Protein AF-A0A961HLE0-F1 (afdb_monomer_lite)

Secondary structure (DSSP, 8-state):
---HHHHHHHTT-----PEEEEEEETTEEEEEEEPPTTS-HHHHHHHHHHHHHHH-EEEEEE-TTTTT-GGG---SGGGS-SS-SS-HHHHHHHHHHHHH-TT-----PPPPPTT--SHHHHHHHHHSS--EEEEEE-SSGGGHHHHHT--TTGGGT--HHHHHHHHHHHHHHH-----EE----

Structure (mmCIF, N/CA/C/O backbone):
data_AF-A0A961HLE0-F1
#
_entry.id   AF-A0A961HLE0-F1
#
loop_
_atom_site.group_PDB
_atom_site.id
_atom_site.type_symbol
_atom_site.label_atom_id
_atom_site.label_alt_id
_atom_site.label_comp_id
_atom_site.label_asym_id
_atom_site.label_entity_id
_atom_site.label_seq_id
_atom_site.pdbx_PDB_ins_code
_atom_site.Cartn_x
_atom_site.Cartn_y
_atom_site.Cartn_z
_atom_site.occupancy
_atom_site.B_iso_or_equiv
_atom_site.auth_seq_id
_atom_site.auth_comp_id
_atom_site.auth_asym_id
_atom_site.auth_atom_id
_atom_site.pdbx_PDB_model_num
ATOM 1 N N . MET A 1 1 ? -21.184 -5.838 -2.809 1.00 54.28 1 MET A N 1
ATOM 2 C CA . MET A 1 1 ? -19.921 -5.886 -2.058 1.00 54.28 1 MET A CA 1
ATOM 3 C C . MET A 1 1 ? -20.297 -5.705 -0.608 1.00 54.28 1 MET A C 1
ATOM 5 O O . MET A 1 1 ? -21.095 -4.811 -0.341 1.00 54.28 1 MET A O 1
ATOM 9 N N . ASP A 1 2 ? -19.856 -6.605 0.261 1.00 65.12 2 ASP A N 1
ATOM 10 C CA . ASP A 1 2 ? -20.205 -6.547 1.679 1.00 65.12 2 ASP A CA 1
ATOM 11 C C . ASP A 1 2 ? -19.581 -5.302 2.324 1.00 65.12 2 ASP A C 1
ATOM 13 O O . ASP A 1 2 ? -18.512 -4.849 1.908 1.00 65.12 2 ASP A O 1
ATOM 17 N N . ASP A 1 3 ? -20.287 -4.708 3.289 1.00 76.56 3 ASP A N 1
ATOM 18 C CA . ASP A 1 3 ? -19.793 -3.558 4.051 1.00 76.56 3 ASP A CA 1
ATOM 19 C C . ASP A 1 3 ? -18.501 -3.979 4.772 1.00 76.56 3 ASP A C 1
ATOM 21 O O . ASP A 1 3 ? -18.555 -4.910 5.582 1.00 76.56 3 ASP A O 1
ATOM 25 N N . PRO A 1 4 ? -17.348 -3.330 4.524 1.00 75.75 4 PRO A N 1
ATOM 26 C CA . PRO A 1 4 ? -16.084 -3.736 5.134 1.00 75.75 4 PRO A CA 1
ATOM 27 C C . PRO A 1 4 ? -16.168 -3.770 6.658 1.00 75.75 4 PRO A C 1
ATOM 29 O O . PRO A 1 4 ? -15.586 -4.645 7.286 1.00 75.75 4 PRO A O 1
ATOM 32 N N . ARG A 1 5 ? -16.975 -2.891 7.267 1.00 79.06 5 ARG A N 1
ATOM 33 C CA . ARG A 1 5 ? -17.215 -2.902 8.717 1.00 79.06 5 ARG A CA 1
ATOM 34 C C . ARG A 1 5 ? -17.799 -4.226 9.186 1.00 79.06 5 ARG A C 1
ATOM 36 O O . ARG A 1 5 ? -17.396 -4.728 10.229 1.00 79.06 5 ARG A O 1
ATOM 43 N N . GLN A 1 6 ? -18.738 -4.777 8.419 1.00 85.62 6 GLN A N 1
ATOM 44 C CA . GLN A 1 6 ? -19.348 -6.063 8.725 1.00 85.62 6 GLN A CA 1
ATOM 45 C C . GLN A 1 6 ? -18.336 -7.194 8.543 1.00 85.62 6 GLN A C 1
ATOM 47 O O . GLN A 1 6 ? -18.247 -8.044 9.416 1.00 85.62 6 GLN A O 1
ATOM 52 N N . LEU A 1 7 ? -17.515 -7.155 7.487 1.00 88.81 7 LEU A N 1
ATOM 53 C CA . LEU A 1 7 ? -16.461 -8.153 7.262 1.00 88.81 7 LEU A CA 1
ATOM 54 C C . LEU A 1 7 ? -15.453 -8.205 8.420 1.00 88.81 7 LEU A C 1
ATOM 56 O O . LEU A 1 7 ? -15.116 -9.287 8.897 1.00 88.81 7 LEU A O 1
ATOM 60 N N . TYR A 1 8 ? -15.001 -7.046 8.908 1.00 89.56 8 TYR A N 1
ATOM 61 C CA . TYR A 1 8 ? -14.098 -6.980 10.060 1.00 89.56 8 TYR A CA 1
ATOM 62 C C . TYR A 1 8 ? -14.794 -7.387 11.368 1.00 89.56 8 TYR A C 1
ATOM 64 O O . TYR A 1 8 ? -14.215 -8.139 12.153 1.00 89.56 8 TYR A O 1
ATOM 72 N N . ALA A 1 9 ? -16.048 -6.974 11.581 1.00 88.81 9 ALA A N 1
ATOM 73 C CA . ALA A 1 9 ? -16.824 -7.381 12.753 1.00 88.81 9 ALA A CA 1
ATOM 74 C C . ALA A 1 9 ? -17.068 -8.900 12.792 1.00 88.81 9 ALA A C 1
ATOM 76 O O . ALA A 1 9 ? -16.905 -9.516 13.846 1.00 88.81 9 ALA A O 1
ATOM 77 N N . ASP A 1 10 ? -17.395 -9.512 11.652 1.00 90.38 10 ASP A N 1
ATOM 78 C CA . ASP A 1 10 ? -17.569 -10.962 11.501 1.00 90.38 10 ASP A CA 1
ATOM 79 C C . ASP A 1 10 ? -16.254 -11.717 11.748 1.00 90.38 10 ASP A C 1
ATOM 81 O O . ASP A 1 10 ? -16.262 -12.833 12.271 1.00 90.38 10 ASP A O 1
ATOM 85 N N . ALA A 1 11 ? -15.119 -11.085 11.439 1.00 88.69 11 ALA A N 1
ATOM 86 C CA . ALA A 1 11 ? -13.781 -11.579 11.748 1.00 88.69 11 ALA A CA 1
ATOM 87 C C . ALA A 1 11 ? -13.320 -11.286 13.195 1.00 88.69 11 ALA A C 1
ATOM 89 O O . ALA A 1 11 ? -12.195 -11.618 13.565 1.00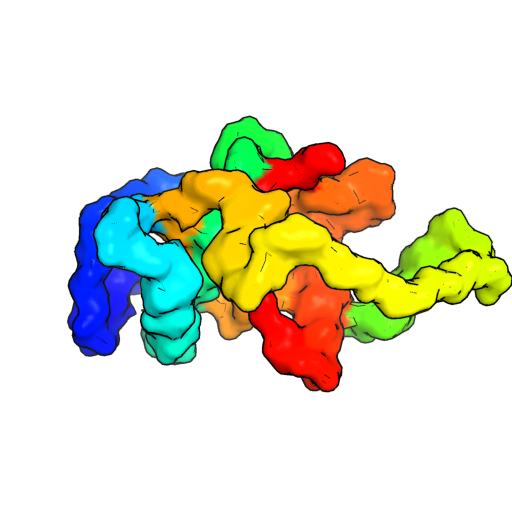 88.69 11 ALA A O 1
ATOM 90 N N . GLY A 1 12 ? -14.181 -10.696 14.032 1.00 89.44 12 GLY A N 1
ATOM 91 C CA . GLY A 1 12 ? -13.915 -10.448 15.450 1.00 89.44 12 GLY A CA 1
ATOM 92 C C . GLY A 1 12 ? -13.166 -9.149 15.759 1.00 89.44 12 GLY A C 1
ATOM 93 O O . GLY A 1 12 ? -12.765 -8.953 16.906 1.00 89.44 12 GLY A O 1
ATOM 94 N N . LEU A 1 13 ? -12.999 -8.252 14.781 1.00 88.44 13 LEU A N 1
ATOM 95 C CA . LEU A 1 13 ? -12.376 -6.943 14.965 1.00 88.44 13 LEU A CA 1
ATOM 96 C C . LEU A 1 13 ? -13.405 -5.822 14.785 1.00 88.44 13 LEU A C 1
ATOM 98 O O . LEU A 1 13 ? -13.866 -5.533 13.683 1.00 88.44 13 LEU A O 1
ATOM 102 N N . ALA A 1 14 ? -13.750 -5.151 15.883 1.00 87.50 14 ALA A N 1
ATOM 103 C CA . ALA A 1 14 ? -14.584 -3.958 15.827 1.00 87.50 14 ALA A CA 1
ATOM 104 C C . ALA A 1 14 ? -13.741 -2.758 15.380 1.00 87.50 14 ALA A C 1
ATOM 106 O O . ALA A 1 14 ? -12.851 -2.319 16.106 1.00 87.50 14 ALA A O 1
ATOM 107 N N . LEU A 1 15 ? -14.034 -2.224 14.195 1.00 84.69 15 LEU A N 1
ATOM 108 C CA . LEU A 1 15 ? -13.390 -1.006 13.712 1.00 84.69 15 LEU A CA 1
ATOM 109 C C . LEU A 1 15 ? -14.027 0.241 14.345 1.00 84.69 15 LEU A C 1
ATOM 111 O O . LEU A 1 15 ? -15.249 0.262 14.552 1.00 84.69 15 LEU A O 1
ATOM 115 N N . PRO A 1 16 ? -13.248 1.310 14.595 1.00 85.75 16 PRO A N 1
ATOM 116 C CA . PRO A 1 16 ? -13.833 2.627 14.816 1.00 85.75 16 PRO A CA 1
ATOM 117 C C . PRO A 1 16 ? -14.639 3.057 13.574 1.00 85.75 16 PRO A C 1
ATOM 119 O O . PRO A 1 16 ? -14.458 2.484 12.495 1.00 85.75 16 PRO A O 1
ATOM 122 N N . PRO A 1 17 ? -15.544 4.049 13.689 1.00 84.94 17 PRO A N 1
ATOM 123 C CA . PRO A 1 17 ? -16.318 4.527 12.547 1.00 84.94 17 PRO A CA 1
ATOM 124 C C . PRO A 1 17 ? -15.389 4.958 11.397 1.00 84.94 17 PRO A C 1
ATOM 126 O O . PRO A 1 17 ? -14.641 5.921 11.573 1.00 84.94 17 PRO A O 1
ATOM 129 N N . PRO A 1 18 ? -15.409 4.271 10.240 1.00 88.94 18 PRO A N 1
ATOM 130 C CA . PRO A 1 18 ? -14.526 4.617 9.141 1.00 88.94 18 PRO A CA 1
ATOM 131 C C . PRO A 1 18 ? -15.073 5.807 8.349 1.00 88.94 18 PRO A C 1
ATOM 133 O O . PRO A 1 18 ? -16.286 6.020 8.258 1.00 88.94 18 PRO A O 1
ATOM 136 N N . THR A 1 19 ? -14.165 6.534 7.713 1.00 92.00 19 THR A N 1
ATOM 137 C CA . THR A 1 19 ? -14.454 7.534 6.688 1.00 92.00 19 THR A CA 1
ATOM 138 C C . THR A 1 19 ? -14.589 6.836 5.334 1.00 92.00 19 THR A C 1
ATOM 140 O O . THR A 1 19 ? -13.718 6.062 4.940 1.00 92.00 19 THR A O 1
ATOM 143 N N . ASP A 1 20 ? -15.676 7.102 4.604 1.00 89.94 20 ASP A N 1
ATOM 144 C CA . ASP A 1 20 ? -15.819 6.658 3.210 1.00 89.94 20 ASP A CA 1
ATOM 145 C C . ASP A 1 20 ? -14.972 7.562 2.305 1.00 89.94 20 ASP A C 1
ATOM 147 O O . ASP A 1 20 ? -15.231 8.764 2.210 1.00 89.94 20 ASP A O 1
ATOM 151 N N . ARG A 1 21 ? -13.958 6.986 1.651 1.00 90.06 21 ARG A N 1
ATOM 152 C CA . ARG A 1 21 ? -13.087 7.687 0.693 1.00 90.06 21 ARG A CA 1
ATOM 153 C C . ARG A 1 21 ? -13.603 7.586 -0.746 1.00 90.06 21 ARG A C 1
ATOM 155 O O . ARG A 1 21 ? -13.024 8.184 -1.646 1.00 90.06 21 ARG A O 1
ATOM 162 N N . GLY A 1 22 ? -14.727 6.903 -0.957 1.00 86.19 22 GLY A N 1
ATOM 163 C CA . GLY A 1 22 ? -15.375 6.755 -2.251 1.00 86.19 22 GLY A CA 1
ATOM 164 C C . GLY A 1 22 ? -14.852 5.571 -3.059 1.00 86.19 22 GLY A C 1
ATOM 165 O O . GLY A 1 22 ? -14.091 4.729 -2.583 1.00 86.19 22 GLY A O 1
ATOM 166 N N . GLU A 1 23 ? -15.324 5.476 -4.300 1.00 84.88 23 GLU A N 1
ATOM 167 C CA . GLU A 1 23 ? -14.855 4.467 -5.249 1.00 84.88 23 GLU A CA 1
ATOM 168 C C . GLU A 1 23 ? -13.646 4.991 -6.012 1.00 84.88 23 GLU A C 1
ATOM 170 O O . GLU A 1 23 ? -13.750 5.989 -6.722 1.00 84.88 23 GLU A O 1
ATOM 175 N N . VAL A 1 24 ? -12.520 4.286 -5.885 1.00 82.44 24 VAL A N 1
ATOM 176 C CA . VAL A 1 24 ? -11.314 4.564 -6.679 1.00 82.44 24 VAL A CA 1
ATOM 177 C C . VAL A 1 24 ? -11.403 3.890 -8.044 1.00 82.44 24 VAL A C 1
ATOM 179 O O . VAL A 1 24 ? -10.922 4.416 -9.036 1.00 82.44 24 VAL A O 1
ATOM 182 N N . ARG A 1 25 ? -12.089 2.748 -8.135 1.00 81.44 25 ARG A N 1
ATOM 183 C CA . ARG A 1 25 ? -12.407 2.048 -9.391 1.00 81.44 25 ARG A CA 1
ATOM 184 C C . ARG A 1 25 ? -13.833 1.499 -9.308 1.00 81.44 25 ARG A C 1
ATOM 186 O O . ARG A 1 25 ? -14.347 1.377 -8.196 1.00 81.44 25 ARG A O 1
ATOM 193 N N . PRO A 1 26 ? -14.485 1.130 -10.429 1.00 81.88 26 PRO A N 1
ATOM 194 C CA . PRO A 1 26 ? -15.841 0.587 -10.399 1.00 81.88 26 PRO A CA 1
ATOM 195 C C . PRO A 1 26 ? -15.977 -0.584 -9.420 1.00 81.88 26 PRO A C 1
ATOM 197 O O . PRO A 1 26 ? -15.383 -1.646 -9.612 1.00 81.88 26 PRO A O 1
ATOM 200 N N . GLY A 1 27 ? -16.756 -0.376 -8.357 1.00 82.31 27 GLY A N 1
ATOM 201 C CA . GLY A 1 27 ? -16.960 -1.364 -7.302 1.00 82.31 27 GLY A CA 1
ATOM 202 C C . GLY A 1 27 ? -15.817 -1.491 -6.292 1.00 82.31 27 GLY A C 1
ATOM 203 O O . GLY A 1 27 ? -15.984 -2.220 -5.331 1.00 82.31 27 GLY A O 1
ATOM 204 N N . MET A 1 28 ? -14.695 -0.791 -6.439 1.00 86.88 28 MET A N 1
ATOM 205 C CA . MET A 1 28 ? -13.590 -0.788 -5.476 1.00 86.88 28 MET A CA 1
ATOM 206 C C . MET A 1 28 ? -13.695 0.449 -4.587 1.00 86.88 28 MET A C 1
ATOM 208 O O . MET A 1 28 ? -13.148 1.509 -4.896 1.00 86.88 28 MET A O 1
ATOM 212 N N . ARG A 1 29 ? -14.441 0.313 -3.489 1.00 87.75 29 ARG A N 1
ATOM 213 C CA . ARG A 1 29 ? -14.613 1.372 -2.493 1.00 87.75 29 ARG A CA 1
ATOM 214 C C . ARG A 1 29 ? -13.496 1.325 -1.459 1.00 87.75 29 ARG A C 1
ATOM 216 O O . ARG A 1 29 ? -13.215 0.263 -0.915 1.00 87.75 29 ARG A O 1
ATOM 223 N N . VAL A 1 30 ? -12.903 2.478 -1.175 1.00 91.62 30 VAL A N 1
ATOM 224 C CA . VAL A 1 30 ? -11.868 2.634 -0.152 1.00 91.62 30 VAL A CA 1
ATOM 225 C C . VAL A 1 30 ? -12.495 3.242 1.088 1.00 91.62 30 VAL A C 1
ATOM 227 O O . VAL A 1 30 ? -13.270 4.196 1.015 1.00 91.62 30 VAL A O 1
ATOM 230 N N . LEU A 1 31 ? -12.145 2.683 2.237 1.00 92.88 31 LEU A N 1
ATOM 231 C CA . LEU A 1 31 ? -12.447 3.274 3.531 1.00 92.88 31 LEU A CA 1
ATOM 232 C C . LEU A 1 31 ? -11.148 3.688 4.201 1.00 92.88 31 LEU A C 1
ATOM 234 O O . LEU A 1 31 ? -10.084 3.186 3.855 1.00 92.88 31 LEU A O 1
ATOM 238 N N . SER A 1 32 ? -11.233 4.549 5.198 1.00 94.62 32 SER A N 1
ATOM 239 C CA . SER A 1 32 ? -10.108 4.805 6.084 1.00 94.62 32 SER A CA 1
ATOM 240 C C . SER A 1 32 ? -10.564 4.944 7.525 1.00 94.62 32 SER A C 1
ATOM 242 O O . SER A 1 32 ? -11.733 5.215 7.798 1.00 94.62 32 SER A O 1
ATOM 244 N N . LEU A 1 33 ? -9.653 4.716 8.459 1.00 94.06 33 LEU A N 1
ATOM 245 C CA . LEU A 1 33 ? -9.922 4.809 9.883 1.00 94.06 33 LEU A CA 1
ATOM 246 C C . LEU A 1 33 ? -8.776 5.510 10.596 1.00 94.06 33 LEU A C 1
ATOM 248 O O . LEU A 1 33 ? -7.609 5.271 10.295 1.00 94.06 33 LEU A O 1
ATOM 252 N N . VAL A 1 34 ? -9.137 6.361 11.551 1.00 93.88 34 VAL A N 1
ATOM 253 C CA . VAL A 1 34 ? -8.172 7.026 12.424 1.00 93.88 34 VAL A CA 1
ATOM 254 C C . VAL A 1 34 ? -7.772 6.053 13.528 1.00 93.88 34 VAL A C 1
ATOM 256 O O . VAL A 1 34 ? -8.635 5.495 14.213 1.00 93.88 34 VAL A O 1
ATOM 259 N N . VAL A 1 35 ? -6.470 5.854 13.680 1.00 91.50 35 VAL A N 1
ATOM 260 C CA . VAL A 1 35 ? -5.857 5.118 14.779 1.00 91.50 35 VAL A CA 1
ATOM 261 C C . VAL A 1 35 ? -5.827 6.028 16.010 1.00 91.50 35 VAL A C 1
ATOM 263 O O . VAL A 1 35 ? -5.343 7.157 15.920 1.00 91.50 35 VAL A O 1
ATOM 266 N N . PRO A 1 36 ? -6.356 5.590 17.165 1.00 89.00 36 PRO A N 1
ATOM 267 C CA . PRO A 1 36 ? -6.232 6.354 18.400 1.00 89.00 36 PRO A CA 1
ATOM 268 C C . PRO A 1 36 ? -4.762 6.551 18.788 1.00 89.00 36 PRO A C 1
ATOM 270 O O . PRO A 1 36 ? -4.001 5.594 18.762 1.00 89.00 36 PRO A O 1
ATOM 273 N N . GLU A 1 37 ? -4.392 7.740 19.274 1.00 86.19 37 GLU A N 1
ATOM 274 C CA . GLU A 1 37 ? -3.025 8.052 19.755 1.00 86.19 37 GLU A CA 1
ATOM 275 C C . GLU A 1 37 ? -2.522 7.112 20.871 1.00 86.19 37 GLU A C 1
ATOM 277 O O . GLU A 1 37 ? -1.343 7.090 21.209 1.00 86.19 37 GLU A O 1
ATOM 282 N N . THR A 1 38 ? -3.424 6.352 21.494 1.00 88.69 38 THR A N 1
ATOM 283 C CA . THR A 1 38 ? -3.106 5.357 22.523 1.00 88.69 38 THR A CA 1
ATOM 284 C C . THR A 1 38 ? -2.690 3.993 21.965 1.00 88.69 38 THR A C 1
ATOM 286 O O . THR A 1 38 ? -2.375 3.105 22.754 1.00 88.69 38 THR A O 1
ATOM 289 N N . GLU A 1 39 ? -2.756 3.789 20.651 1.00 88.56 39 GLU A N 1
ATOM 290 C CA . GLU A 1 39 ? -2.408 2.542 19.964 1.00 88.56 39 GLU A CA 1
ATOM 291 C C . GLU A 1 39 ? -1.253 2.782 18.984 1.00 88.56 39 GLU A C 1
ATOM 293 O O . GLU A 1 39 ? -1.159 3.850 18.385 1.00 88.56 39 GLU A O 1
ATOM 298 N N . SER A 1 40 ? -0.389 1.781 18.784 1.00 90.19 40 SER A N 1
ATOM 299 C CA . SER A 1 40 ? 0.588 1.827 17.689 1.00 90.19 40 SER A CA 1
ATOM 300 C C . SER A 1 40 ? -0.134 1.657 16.351 1.00 90.19 40 SER A C 1
ATOM 302 O O . SER A 1 40 ? -0.895 0.701 16.152 1.00 90.19 40 SER A O 1
ATOM 304 N N . THR A 1 41 ? 0.134 2.567 15.412 1.00 91.81 41 THR A N 1
ATOM 305 C CA . THR A 1 41 ? -0.364 2.478 14.033 1.00 91.81 41 THR A CA 1
ATOM 306 C C . THR A 1 41 ? 0.073 1.171 13.377 1.00 91.81 41 THR A C 1
AT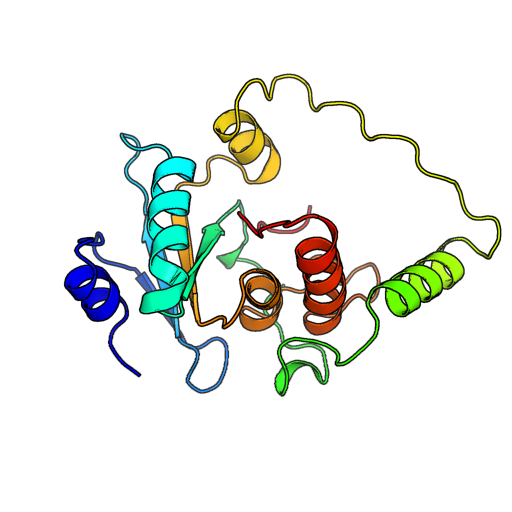OM 308 O O . THR A 1 41 ? -0.736 0.531 12.701 1.00 91.81 41 THR A O 1
ATOM 311 N N . LEU A 1 42 ? 1.306 0.719 13.621 1.00 92.69 42 LEU A N 1
ATOM 312 C CA . LEU A 1 42 ? 1.790 -0.547 13.079 1.00 92.69 42 LEU A CA 1
ATOM 313 C C . LEU A 1 42 ? 1.049 -1.750 13.671 1.00 92.69 42 LEU A C 1
ATOM 315 O O . LEU A 1 42 ? 0.611 -2.616 12.921 1.00 92.69 42 LEU A O 1
ATOM 319 N N . GLU A 1 43 ? 0.826 -1.794 14.986 1.00 93.12 43 GLU A N 1
ATOM 320 C CA . GLU A 1 43 ? 0.077 -2.895 15.614 1.00 93.12 43 GLU A CA 1
ATOM 321 C C . GLU A 1 43 ? -1.383 -2.960 15.126 1.00 93.12 43 GLU A C 1
ATOM 323 O O . GLU A 1 43 ? -1.988 -4.034 15.034 1.00 93.12 43 GLU A O 1
ATOM 328 N N . VAL A 1 44 ? -2.005 -1.813 14.823 1.00 94.31 44 VAL A N 1
ATOM 329 C CA . VAL A 1 44 ? -3.319 -1.787 14.156 1.00 94.31 44 VAL A CA 1
ATOM 330 C C . VAL A 1 44 ? -3.201 -2.316 12.726 1.00 94.31 44 VAL A C 1
ATOM 332 O O . VAL A 1 44 ? -4.017 -3.146 12.318 1.00 94.31 44 VAL A O 1
ATOM 335 N N . TRP A 1 45 ? -2.191 -1.875 11.974 1.00 96.19 45 TRP A N 1
ATOM 336 C CA . TRP A 1 45 ? -1.940 -2.328 10.606 1.00 96.19 45 TRP A CA 1
ATOM 337 C C . TRP A 1 45 ? -1.745 -3.850 10.534 1.00 96.19 45 TRP A C 1
ATOM 339 O O . TRP A 1 45 ? -2.398 -4.498 9.718 1.00 96.19 45 TRP A O 1
ATOM 349 N N . GLU A 1 46 ? -0.952 -4.442 11.429 1.00 96.12 46 GLU A N 1
ATOM 350 C CA . GLU A 1 46 ? -0.704 -5.890 11.493 1.00 96.12 46 GLU A CA 1
ATOM 351 C C . GLU A 1 46 ? -1.999 -6.676 11.741 1.00 96.12 46 GLU A C 1
ATOM 353 O O . GLU A 1 46 ? -2.301 -7.630 11.020 1.00 96.12 46 GLU A O 1
ATOM 358 N N . ARG A 1 47 ? -2.828 -6.224 12.694 1.00 96.00 47 ARG A N 1
ATOM 359 C CA . ARG A 1 47 ? -4.147 -6.827 12.964 1.00 96.00 47 ARG A CA 1
ATOM 360 C C . ARG A 1 47 ? -5.058 -6.787 11.739 1.00 96.00 47 ARG A C 1
ATOM 362 O O . ARG A 1 47 ? -5.758 -7.758 11.458 1.00 96.00 47 ARG A O 1
ATOM 369 N N . LEU A 1 48 ? -5.073 -5.672 11.009 1.00 96.50 48 LEU A N 1
ATOM 370 C CA . LEU A 1 48 ? -5.866 -5.531 9.786 1.00 96.50 48 LEU A CA 1
ATOM 371 C C . LEU A 1 48 ? -5.318 -6.407 8.653 1.00 96.50 48 LEU A C 1
ATOM 373 O O . LEU A 1 48 ? -6.104 -7.003 7.912 1.00 96.50 48 LEU A O 1
ATOM 377 N N . ARG A 1 49 ? -3.990 -6.511 8.541 1.00 96.94 49 ARG A N 1
ATOM 378 C CA . ARG A 1 49 ? -3.283 -7.315 7.539 1.00 96.94 49 ARG A CA 1
ATOM 379 C C . ARG A 1 49 ? -3.554 -8.798 7.748 1.00 96.94 49 ARG A C 1
ATOM 381 O O . ARG A 1 49 ? -3.824 -9.503 6.782 1.00 96.94 49 ARG A O 1
ATOM 388 N N . ASP A 1 50 ? -3.573 -9.275 8.987 1.00 97.19 50 ASP A N 1
ATOM 389 C CA . ASP A 1 50 ? -3.881 -10.678 9.292 1.00 97.19 50 ASP A CA 1
ATOM 390 C C . ASP A 1 50 ? -5.324 -11.069 8.930 1.00 97.19 50 ASP A C 1
ATOM 392 O O . ASP A 1 50 ? -5.625 -12.239 8.676 1.00 97.19 50 ASP A O 1
ATOM 396 N N . LEU A 1 51 ? -6.220 -10.083 8.844 1.00 96.56 51 LEU A N 1
ATOM 397 C CA . LEU A 1 51 ? -7.604 -10.267 8.418 1.00 96.56 51 LEU A CA 1
ATOM 398 C C . LEU A 1 51 ? -7.811 -10.115 6.907 1.00 96.56 51 LEU A C 1
ATOM 400 O O . LEU A 1 51 ? -8.867 -10.515 6.412 1.00 96.56 51 LEU A O 1
ATOM 404 N N . HIS A 1 52 ? -6.817 -9.629 6.156 1.00 96.12 52 HIS A N 1
ATOM 405 C CA . HIS A 1 52 ? -6.894 -9.462 4.699 1.00 96.12 52 HIS A CA 1
ATOM 406 C C . HIS A 1 52 ? -7.380 -10.717 3.950 1.00 96.12 52 HIS A C 1
ATOM 408 O O . HIS A 1 52 ? -8.261 -10.566 3.102 1.00 96.12 52 HIS A O 1
ATOM 414 N N . PRO A 1 53 ? -6.946 -11.957 4.274 1.00 94.38 53 PRO A N 1
ATOM 415 C CA . PRO A 1 53 ? -7.453 -13.156 3.599 1.00 94.38 53 PRO A CA 1
ATOM 416 C C . PRO A 1 53 ? -8.966 -13.383 3.749 1.00 94.38 53 PRO A C 1
ATOM 418 O O . PRO A 1 53 ? -9.553 -14.117 2.956 1.00 94.38 53 PRO A O 1
ATOM 421 N N . HIS A 1 54 ? -9.593 -12.780 4.763 1.00 93.00 54 HIS A N 1
ATOM 422 C CA . HIS A 1 54 ? -11.023 -12.899 5.050 1.00 93.00 54 HIS A CA 1
ATOM 423 C C . HIS A 1 54 ? -11.818 -11.690 4.551 1.00 93.00 54 HIS A C 1
ATOM 425 O O . HIS A 1 54 ? -12.962 -11.844 4.129 1.00 93.00 54 HIS A O 1
ATOM 431 N N . THR A 1 55 ? -11.228 -10.493 4.600 1.00 93.19 55 THR A N 1
ATOM 432 C CA . THR A 1 55 ? -11.917 -9.245 4.250 1.00 93.19 55 THR A CA 1
ATOM 433 C C . THR A 1 55 ? -11.679 -8.820 2.803 1.00 93.19 55 THR A C 1
ATOM 435 O O . THR A 1 55 ? -12.522 -8.142 2.223 1.00 93.19 55 THR A O 1
ATOM 438 N N . GLY A 1 56 ? -10.545 -9.198 2.207 1.00 93.69 56 GLY A N 1
ATOM 439 C CA . GLY A 1 56 ? -10.093 -8.703 0.904 1.00 93.69 56 GLY A CA 1
ATOM 440 C C . GLY A 1 56 ? -9.617 -7.245 0.922 1.00 93.69 56 GLY A C 1
ATOM 441 O O . GLY A 1 56 ? -9.378 -6.675 -0.141 1.00 93.69 56 GLY A O 1
ATOM 442 N N . TYR A 1 57 ? -9.482 -6.638 2.107 1.00 95.38 57 TYR A N 1
ATOM 443 C CA . TYR A 1 57 ? -9.009 -5.265 2.278 1.00 95.38 57 TYR A CA 1
ATOM 444 C C . TYR A 1 57 ? -7.579 -5.256 2.801 1.00 95.38 57 TYR A C 1
ATOM 446 O O . TYR A 1 57 ? -7.307 -5.735 3.901 1.00 95.38 57 TYR A O 1
ATOM 454 N N . TRP A 1 58 ? -6.659 -4.742 1.991 1.00 97.50 58 TRP A N 1
ATOM 455 C CA . TRP A 1 58 ? -5.275 -4.550 2.386 1.00 97.50 58 TRP A CA 1
ATOM 456 C C . TRP A 1 58 ? -5.132 -3.211 3.123 1.00 97.50 58 TRP A C 1
ATOM 458 O O . TRP A 1 58 ? -5.579 -2.189 2.587 1.00 97.50 58 TRP A O 1
ATOM 468 N N . PRO A 1 59 ? -4.545 -3.189 4.331 1.00 97.44 59 PRO A N 1
ATOM 469 C CA . PRO A 1 59 ? -4.324 -1.951 5.060 1.00 97.44 59 PRO A CA 1
ATOM 470 C C . PRO A 1 59 ? -3.130 -1.169 4.498 1.00 97.44 59 PRO A C 1
ATOM 472 O O . PRO A 1 59 ? -2.085 -1.739 4.190 1.00 97.44 59 PRO A O 1
ATOM 475 N N . ILE A 1 60 ? -3.272 0.150 4.406 1.00 96.88 60 ILE A N 1
ATOM 476 C CA . ILE A 1 60 ? -2.200 1.082 4.039 1.00 96.88 60 ILE A CA 1
ATOM 477 C C . ILE A 1 60 ? -2.163 2.200 5.073 1.00 96.88 60 ILE A C 1
ATOM 479 O O . ILE A 1 60 ? -3.148 2.916 5.229 1.00 96.88 60 ILE A O 1
ATOM 483 N N . VAL A 1 61 ? -1.038 2.368 5.763 1.00 96.44 61 VAL A N 1
ATOM 484 C CA . VAL A 1 61 ? -0.774 3.551 6.586 1.00 96.44 61 VAL A CA 1
ATOM 485 C C . VAL A 1 61 ? -0.723 4.777 5.674 1.00 96.44 61 VAL A C 1
ATOM 487 O O . VAL A 1 61 ? 0.026 4.814 4.695 1.00 96.44 61 VAL A O 1
ATOM 490 N N . VAL A 1 62 ? -1.566 5.756 5.976 1.00 94.31 62 VAL A N 1
ATOM 491 C CA . VAL A 1 62 ? -1.720 6.996 5.219 1.00 94.31 62 VAL A CA 1
ATOM 492 C C . VAL A 1 62 ? -0.697 7.994 5.738 1.00 94.31 62 VAL A C 1
ATOM 494 O O . VAL A 1 62 ? -0.861 8.551 6.821 1.00 94.31 62 VAL A O 1
ATOM 497 N N . GLY A 1 63 ? 0.353 8.210 4.958 1.00 92.31 63 GLY A N 1
ATOM 498 C CA . GLY A 1 63 ? 1.338 9.246 5.220 1.00 92.31 63 GLY A CA 1
ATOM 499 C C . GLY A 1 63 ? 0.891 10.633 4.767 1.00 92.31 63 GLY A C 1
ATOM 500 O O . GLY A 1 63 ? -0.142 10.809 4.113 1.00 92.31 63 GLY A O 1
ATOM 501 N N . GLU A 1 64 ? 1.707 11.625 5.112 1.00 88.44 64 GLU A N 1
ATOM 502 C CA . GLU A 1 64 ? 1.460 13.039 4.839 1.00 88.44 64 GLU A CA 1
ATOM 503 C C . GLU A 1 64 ? 1.110 13.299 3.364 1.00 88.44 64 GLU A C 1
ATOM 505 O O . GLU A 1 64 ? 1.760 12.802 2.439 1.00 88.44 64 GLU A O 1
ATOM 510 N N . GLY A 1 65 ? 0.050 14.084 3.145 1.00 85.50 65 GLY A N 1
ATOM 511 C CA . GLY A 1 65 ? -0.361 14.565 1.825 1.00 85.50 65 GLY A CA 1
ATOM 512 C C . GLY A 1 65 ? -0.934 13.504 0.882 1.00 85.50 65 GLY A C 1
ATOM 513 O O . GLY A 1 65 ? -1.204 13.831 -0.275 1.00 85.50 65 GLY A O 1
ATOM 514 N N . LEU A 1 66 ? -1.109 12.250 1.327 1.00 88.50 66 LEU A N 1
ATOM 515 C CA . LEU A 1 66 ? -1.587 11.172 0.460 1.00 88.50 66 LEU A CA 1
ATOM 516 C C . LEU A 1 66 ? -2.950 11.518 -0.161 1.00 88.50 66 LEU A C 1
ATOM 518 O O . LEU A 1 66 ? -3.111 11.406 -1.374 1.00 88.50 66 LEU A O 1
ATOM 522 N N . TRP A 1 67 ? -3.923 11.959 0.643 1.00 87.31 67 TRP A N 1
ATOM 523 C CA . TRP A 1 67 ? -5.291 12.230 0.178 1.00 87.31 67 TRP A CA 1
ATOM 524 C C . TRP A 1 67 ? -5.439 13.525 -0.612 1.00 87.31 67 TRP A C 1
ATOM 526 O O . TRP A 1 67 ? -6.320 13.633 -1.462 1.00 87.31 67 TRP A O 1
ATOM 536 N N . GLU A 1 68 ? -4.598 14.510 -0.324 1.00 82.31 68 GLU A N 1
ATOM 537 C CA . GLU A 1 68 ? -4.588 15.817 -0.978 1.00 82.31 68 GLU A CA 1
ATOM 538 C C . GLU A 1 68 ? -3.945 15.764 -2.369 1.00 82.31 68 GLU A C 1
ATOM 540 O O . GLU A 1 68 ? -3.980 16.745 -3.116 1.00 82.31 68 GLU A O 1
ATOM 545 N N . SER A 1 69 ? -3.348 14.627 -2.718 1.00 69.81 69 SER A N 1
ATOM 546 C CA . SER A 1 69 ? -2.558 14.476 -3.920 1.00 69.81 69 SER A CA 1
ATOM 547 C C . SER A 1 69 ? -3.387 14.235 -5.183 1.00 69.81 69 SER A C 1
ATOM 549 O O . SER A 1 69 ? -4.320 13.434 -5.203 1.00 69.81 69 SER A O 1
ATOM 551 N N . THR A 1 70 ? -2.964 14.842 -6.299 1.00 58.59 70 THR A N 1
ATOM 552 C CA . THR A 1 70 ? -3.419 14.471 -7.655 1.00 58.59 70 THR A CA 1
ATOM 553 C C . THR A 1 70 ? -2.823 13.140 -8.124 1.00 58.59 70 THR A C 1
ATOM 555 O O . THR A 1 70 ? -3.100 12.688 -9.229 1.00 58.59 70 THR A O 1
ATOM 558 N N . ILE A 1 71 ? -2.001 12.494 -7.291 1.00 61.53 71 ILE A N 1
ATOM 559 C CA . ILE A 1 71 ? -1.326 11.227 -7.577 1.00 61.53 71 ILE A CA 1
ATOM 560 C C . ILE A 1 71 ? -2.312 10.060 -7.765 1.00 61.53 71 ILE A C 1
ATOM 562 O O . ILE A 1 71 ? -1.884 9.022 -8.246 1.00 61.53 71 ILE A O 1
ATOM 566 N N . PHE A 1 72 ? -3.609 10.219 -7.470 1.00 66.69 72 PHE A N 1
ATOM 567 C CA . PHE A 1 72 ? -4.668 9.230 -7.747 1.00 66.69 72 PHE A CA 1
ATOM 568 C C . PHE A 1 72 ? -5.340 9.365 -9.126 1.00 66.69 72 PHE A C 1
ATOM 570 O O . PHE A 1 72 ? -6.414 8.808 -9.365 1.00 66.69 72 PHE A O 1
ATOM 577 N N . GLU A 1 73 ? -4.751 10.127 -10.045 1.00 64.38 73 GLU A N 1
ATOM 578 C CA . GLU A 1 73 ? -5.228 10.198 -11.423 1.00 64.38 73 GLU A CA 1
ATOM 579 C C . GLU A 1 73 ? -4.791 8.953 -12.216 1.00 64.38 73 GLU A C 1
ATOM 581 O O . GLU A 1 73 ? -3.603 8.681 -12.372 1.00 64.38 73 GLU A O 1
ATOM 586 N N . PHE A 1 74 ? -5.755 8.204 -12.767 1.00 64.38 74 PHE A N 1
ATOM 587 C CA . PHE A 1 74 ? -5.475 7.103 -13.698 1.00 64.38 74 PHE A CA 1
ATOM 588 C C . PHE A 1 74 ? -4.934 7.669 -15.015 1.00 64.38 74 PHE A C 1
ATOM 590 O O . PHE A 1 74 ? -5.697 8.008 -15.923 1.00 64.38 74 PHE A O 1
ATOM 597 N N . ALA A 1 75 ? -3.614 7.796 -15.111 1.00 53.09 75 ALA A N 1
ATOM 598 C CA . ALA A 1 75 ? -2.948 8.420 -16.247 1.00 53.09 75 ALA A CA 1
ATOM 599 C C . ALA A 1 75 ? -2.749 7.465 -17.447 1.00 53.09 75 ALA A C 1
ATOM 601 O O . ALA A 1 75 ? -2.354 7.922 -18.522 1.00 53.09 75 ALA A O 1
ATOM 602 N N . GLY A 1 76 ? -3.046 6.160 -17.312 1.00 52.47 76 GLY A N 1
ATOM 603 C CA . GLY A 1 76 ? -2.694 5.147 -18.317 1.00 52.47 76 GLY A CA 1
ATOM 604 C C . GLY A 1 76 ? -3.672 3.969 -18.526 1.00 52.47 76 GLY A C 1
ATOM 605 O O . GLY A 1 76 ? -4.771 3.908 -17.962 1.00 52.47 76 GLY A O 1
ATOM 606 N N . PRO A 1 77 ? -3.294 2.984 -19.373 1.00 47.91 77 PRO A N 1
ATOM 607 C CA . PRO A 1 77 ? -4.061 1.751 -19.605 1.00 47.91 77 PRO A CA 1
ATOM 608 C C . PRO A 1 77 ? -4.237 0.863 -18.351 1.00 47.91 77 PRO A C 1
ATOM 610 O O . PRO A 1 77 ? -5.044 -0.071 -18.381 1.00 47.91 77 PRO A O 1
ATOM 613 N N . GLY A 1 78 ? -3.567 1.188 -17.235 1.00 50.28 78 GLY A N 1
ATOM 614 C CA . GLY A 1 78 ? -3.783 0.631 -15.892 1.00 50.28 78 GLY A CA 1
ATOM 615 C C . GLY A 1 78 ? -5.179 0.885 -15.303 1.00 50.28 78 GLY A C 1
ATOM 616 O O . GLY A 1 78 ? -5.567 0.255 -14.318 1.00 50.28 78 GLY A O 1
ATOM 617 N N . SER A 1 79 ? -6.013 1.708 -15.949 1.00 56.38 79 SER A N 1
ATOM 618 C CA . SER A 1 79 ? -7.435 1.881 -15.602 1.00 56.38 79 SER A CA 1
ATOM 619 C C . SER A 1 79 ? -8.260 0.580 -15.641 1.00 56.38 79 SER A C 1
ATOM 621 O O . SER A 1 79 ? -9.245 0.466 -14.910 1.00 56.38 79 SER A O 1
ATOM 623 N N . ALA A 1 80 ? -7.842 -0.430 -16.420 1.00 59.00 80 ALA A N 1
ATOM 624 C CA . ALA A 1 80 ? -8.542 -1.716 -16.532 1.00 59.00 80 ALA A CA 1
ATOM 625 C C . ALA A 1 80 ? -7.913 -2.870 -15.725 1.00 59.00 80 ALA A C 1
ATOM 627 O O . ALA A 1 80 ? -8.628 -3.811 -15.378 1.00 59.00 80 ALA A O 1
ATOM 628 N N . GLN A 1 81 ? -6.604 -2.828 -15.435 1.00 67.38 81 GLN A N 1
ATOM 629 C CA . GLN A 1 81 ? -5.903 -3.856 -14.653 1.00 67.38 81 GLN A CA 1
ATOM 630 C C . GLN A 1 81 ? -4.936 -3.223 -13.640 1.00 67.38 81 GLN A C 1
ATOM 632 O O . GLN A 1 81 ? -4.152 -2.361 -14.028 1.00 67.38 81 GLN A O 1
ATOM 637 N N . PRO A 1 82 ? -4.935 -3.674 -12.371 1.00 70.81 82 PRO A N 1
ATOM 638 C CA . PRO A 1 82 ? -4.121 -3.087 -11.303 1.00 70.81 82 PRO A CA 1
ATOM 639 C C . PRO A 1 82 ? -2.627 -3.461 -11.374 1.00 70.81 82 PRO A C 1
ATOM 641 O O . PRO A 1 82 ? -1.879 -3.185 -10.446 1.00 70.81 82 PRO A O 1
ATOM 644 N N . TYR A 1 83 ? -2.162 -4.133 -12.428 1.00 73.06 83 TYR A N 1
ATOM 645 C CA . TYR A 1 83 ? -0.737 -4.360 -12.667 1.00 73.06 83 TYR A CA 1
ATOM 646 C C . TYR A 1 83 ? -0.474 -4.664 -14.142 1.00 73.06 83 TYR A C 1
ATOM 648 O O . TYR A 1 83 ? -1.331 -5.218 -14.838 1.00 73.06 83 TYR A O 1
ATOM 656 N N . ALA A 1 84 ? 0.733 -4.356 -14.618 1.00 70.06 84 ALA A N 1
ATOM 657 C CA . ALA A 1 84 ? 1.174 -4.796 -15.932 1.00 70.06 84 ALA A CA 1
ATOM 658 C C . ALA A 1 84 ? 1.495 -6.298 -15.882 1.00 70.06 84 ALA A C 1
ATOM 660 O O . ALA A 1 84 ? 2.380 -6.753 -15.152 1.00 70.06 84 ALA A O 1
ATOM 661 N N . ALA A 1 85 ? 0.764 -7.111 -16.646 1.00 65.69 85 ALA A N 1
ATOM 662 C CA . ALA A 1 85 ? 1.051 -8.537 -16.755 1.00 65.69 85 ALA A CA 1
ATOM 663 C C . ALA A 1 85 ? 2.445 -8.746 -17.385 1.00 65.69 85 ALA A C 1
ATOM 665 O O . ALA A 1 85 ? 2.600 -8.685 -18.601 1.00 65.69 85 ALA A O 1
ATOM 666 N N . GLY A 1 86 ? 3.469 -8.979 -16.558 1.00 73.94 86 GLY A N 1
ATOM 667 C CA . GLY A 1 86 ? 4.852 -9.075 -17.026 1.00 73.94 86 GLY A CA 1
ATOM 668 C C . GLY A 1 86 ? 5.847 -9.598 -15.990 1.00 73.94 86 GLY A C 1
ATOM 669 O O . GLY A 1 86 ? 5.510 -9.867 -14.834 1.00 73.94 86 GLY A O 1
ATOM 670 N N . ASP A 1 87 ? 7.091 -9.773 -16.439 1.00 83.75 87 ASP A N 1
ATOM 671 C CA . ASP A 1 87 ? 8.233 -10.100 -15.587 1.00 83.75 87 ASP A CA 1
ATOM 672 C C . ASP A 1 87 ? 8.814 -8.811 -14.991 1.00 83.75 87 ASP A C 1
ATOM 674 O O . ASP A 1 87 ? 9.474 -8.033 -15.682 1.00 83.75 87 ASP A O 1
ATOM 678 N N . GLY A 1 88 ? 8.599 -8.599 -13.689 1.00 86.56 88 GLY A N 1
ATOM 679 C CA . GLY A 1 88 ? 9.119 -7.426 -12.985 1.00 86.56 88 GLY A CA 1
ATOM 680 C C . GLY A 1 88 ? 10.647 -7.320 -12.997 1.00 86.56 88 GLY A C 1
ATOM 681 O O . GLY A 1 88 ? 11.175 -6.230 -12.799 1.00 86.56 88 GLY A O 1
ATOM 682 N N . ARG A 1 89 ? 11.382 -8.415 -13.250 1.00 88.19 89 ARG A N 1
ATOM 683 C CA . ARG A 1 89 ? 12.840 -8.365 -13.415 1.00 88.19 89 ARG A CA 1
ATOM 684 C C . ARG A 1 89 ? 13.198 -7.702 -14.733 1.00 88.19 89 ARG A C 1
ATOM 686 O O . ARG A 1 89 ? 13.975 -6.756 -14.734 1.00 88.19 89 ARG A O 1
ATOM 693 N N . ALA A 1 90 ? 12.618 -8.200 -15.823 1.00 89.19 90 ALA A N 1
ATOM 694 C CA . ALA A 1 90 ? 12.847 -7.668 -17.158 1.00 89.19 90 ALA A CA 1
ATOM 695 C C . ALA A 1 90 ? 12.412 -6.198 -17.246 1.00 89.19 90 ALA A C 1
ATOM 697 O O . ALA A 1 90 ? 13.131 -5.386 -17.820 1.00 89.19 90 ALA A O 1
ATOM 698 N N . TRP A 1 91 ? 11.284 -5.844 -16.616 1.00 89.19 91 TRP A N 1
ATOM 699 C CA . TRP A 1 91 ? 10.844 -4.451 -16.503 1.00 89.19 91 TRP A CA 1
ATOM 700 C C . TRP A 1 91 ? 11.890 -3.580 -15.789 1.00 89.19 91 TRP A C 1
ATOM 702 O O . TRP A 1 91 ? 12.296 -2.546 -16.317 1.00 89.19 91 TRP A O 1
ATOM 712 N N . PHE A 1 92 ? 12.387 -4.024 -14.627 1.00 85.81 92 PHE A N 1
ATOM 713 C CA . PHE A 1 92 ? 13.367 -3.263 -13.847 1.00 85.81 92 PHE A CA 1
ATOM 714 C C . PHE A 1 92 ? 14.703 -3.110 -14.586 1.00 85.81 92 PHE A C 1
ATOM 716 O O . PHE A 1 92 ? 15.265 -2.019 -14.615 1.00 85.81 92 PHE A O 1
ATOM 723 N N . GLU A 1 93 ? 15.198 -4.181 -15.215 1.00 86.94 93 GLU A N 1
ATOM 724 C CA . GLU A 1 93 ? 16.422 -4.156 -16.028 1.00 86.94 93 GLU A CA 1
ATOM 725 C C . GLU A 1 93 ? 16.286 -3.185 -17.216 1.00 86.94 93 GLU A C 1
ATOM 727 O O . GLU A 1 93 ? 17.210 -2.415 -17.478 1.00 86.94 93 GLU A O 1
ATOM 732 N N . ALA A 1 94 ? 15.124 -3.149 -17.881 1.00 88.69 94 ALA A N 1
ATOM 733 C CA . ALA A 1 94 ? 14.857 -2.224 -18.982 1.00 88.69 94 ALA A CA 1
ATOM 734 C C . ALA A 1 94 ? 14.828 -0.755 -18.525 1.00 88.69 94 ALA A C 1
ATOM 736 O O . ALA A 1 94 ? 15.543 0.067 -19.098 1.00 88.69 94 ALA A O 1
ATOM 737 N N . LYS A 1 95 ? 14.071 -0.427 -17.467 1.00 86.88 95 LYS A N 1
ATOM 738 C CA . LYS A 1 95 ? 14.006 0.940 -16.910 1.00 86.88 95 LYS A CA 1
ATOM 739 C C . LYS A 1 95 ? 15.358 1.412 -16.376 1.00 86.88 95 LYS A C 1
ATOM 741 O O . LYS A 1 95 ? 15.737 2.569 -16.550 1.00 86.88 95 LYS A O 1
ATOM 746 N N . TYR A 1 96 ? 16.120 0.515 -15.752 1.00 85.06 96 TYR A N 1
ATOM 747 C CA . TYR A 1 96 ? 17.470 0.823 -15.294 1.00 85.06 96 TYR A CA 1
ATOM 748 C C . TYR A 1 96 ? 18.404 1.148 -16.470 1.00 85.06 96 TYR A C 1
ATOM 750 O O . TYR A 1 96 ? 19.096 2.168 -16.435 1.00 85.06 96 TYR A O 1
ATOM 758 N N . ALA A 1 97 ? 18.394 0.324 -17.524 1.00 88.31 97 ALA A N 1
ATOM 759 C CA . ALA A 1 97 ? 19.202 0.546 -18.721 1.00 88.31 97 ALA A CA 1
ATOM 760 C C . ALA A 1 97 ? 18.801 1.829 -19.468 1.00 88.31 97 ALA A C 1
ATOM 762 O O . ALA A 1 97 ? 19.672 2.564 -19.926 1.00 88.31 97 ALA A O 1
ATOM 763 N N . GLU A 1 98 ? 17.507 2.145 -19.541 1.00 88.75 98 GLU A N 1
ATOM 764 C CA . GLU A 1 98 ? 17.006 3.411 -20.090 1.00 88.75 98 GLU A CA 1
ATOM 765 C C . GLU A 1 98 ? 17.564 4.619 -19.322 1.00 88.75 98 GLU A C 1
ATOM 767 O O . GLU A 1 98 ? 18.035 5.589 -19.917 1.00 88.75 98 GLU A O 1
ATOM 772 N N . ARG A 1 99 ? 17.557 4.550 -17.985 1.00 84.19 99 ARG A N 1
ATOM 773 C CA . ARG A 1 99 ? 17.932 5.675 -17.123 1.00 84.19 99 ARG A CA 1
ATOM 774 C C . ARG A 1 99 ? 19.440 5.874 -16.967 1.00 84.19 99 ARG A C 1
ATOM 776 O O . ARG A 1 99 ? 19.877 7.014 -16.761 1.00 84.19 99 ARG A O 1
ATOM 783 N N . PHE A 1 100 ? 20.214 4.791 -16.967 1.00 85.19 100 PHE A N 1
ATOM 784 C CA . PHE A 1 100 ? 21.636 4.804 -16.605 1.00 85.19 100 PHE A CA 1
ATOM 785 C C . PHE A 1 100 ? 22.569 4.167 -17.646 1.00 85.19 100 PHE A C 1
ATOM 787 O O . PHE A 1 100 ? 23.785 4.291 -17.506 1.00 85.19 100 PHE A O 1
ATOM 794 N N . GLY A 1 101 ? 22.034 3.525 -18.687 1.00 84.94 101 GLY A N 1
ATOM 795 C CA . GLY A 1 101 ? 22.802 2.704 -19.627 1.00 84.94 101 GLY A CA 1
ATOM 796 C C . GLY A 1 101 ? 23.158 1.318 -19.072 1.00 84.94 101 GLY A C 1
ATOM 797 O O . GLY A 1 101 ? 22.866 0.989 -17.923 1.00 84.94 101 GLY A O 1
ATOM 798 N N . GLU A 1 102 ? 23.815 0.494 -19.896 1.00 75.19 102 GLU A N 1
ATOM 799 C CA . GLU A 1 102 ? 24.224 -0.880 -19.537 1.00 75.19 102 GLU A CA 1
ATOM 800 C C . GLU A 1 102 ? 25.293 -0.930 -18.425 1.00 75.19 102 GLU A C 1
ATOM 802 O O . GLU A 1 102 ? 25.388 -1.917 -17.701 1.00 75.19 102 GLU A O 1
ATOM 807 N N . GLU A 1 103 ? 26.063 0.152 -18.252 1.00 76.94 103 GLU A N 1
ATOM 808 C CA . GLU A 1 103 ? 27.110 0.311 -17.226 1.00 76.94 103 GLU A CA 1
ATOM 809 C C . GLU A 1 103 ? 26.689 1.273 -16.101 1.00 76.94 103 GLU A C 1
ATOM 811 O O . GLU A 1 103 ? 27.507 2.006 -15.539 1.00 76.94 103 GLU A O 1
ATOM 816 N N . GLY A 1 104 ? 25.391 1.321 -15.792 1.00 72.94 104 GLY A N 1
ATOM 817 C CA . GLY A 1 104 ? 24.862 2.182 -14.741 1.00 72.94 104 GLY A CA 1
ATOM 818 C C . GLY A 1 104 ? 25.529 1.976 -13.366 1.00 72.94 104 GLY A C 1
ATOM 819 O O . GLY A 1 104 ? 26.169 0.953 -13.099 1.00 72.94 104 GLY A O 1
ATOM 820 N N . PRO A 1 105 ? 25.374 2.940 -12.440 1.00 76.38 105 PRO A N 1
ATOM 821 C CA . PRO A 1 105 ? 25.975 2.847 -11.118 1.00 76.38 105 PRO A CA 1
ATOM 822 C C . PRO A 1 105 ? 25.361 1.697 -10.310 1.00 76.38 105 PRO A C 1
ATOM 824 O O . PRO A 1 105 ? 24.155 1.680 -10.041 1.00 76.38 105 PRO A O 1
ATOM 827 N N . ILE A 1 106 ? 26.200 0.771 -9.842 1.00 69.81 106 ILE A N 1
ATOM 828 C CA . ILE A 1 106 ? 25.799 -0.212 -8.833 1.00 69.81 106 ILE A CA 1
ATOM 829 C C . ILE A 1 106 ? 25.588 0.552 -7.524 1.00 69.81 106 ILE A C 1
ATOM 831 O O . ILE A 1 106 ? 26.548 1.007 -6.900 1.00 69.81 106 ILE A O 1
ATOM 835 N N . ARG A 1 107 ? 24.329 0.728 -7.110 1.00 66.81 107 ARG A N 1
ATOM 836 C CA . ARG A 1 107 ? 24.035 1.280 -5.784 1.00 66.81 107 ARG A CA 1
ATOM 837 C C . ARG A 1 107 ? 24.416 0.241 -4.730 1.00 66.81 107 ARG A C 1
ATOM 839 O O . ARG A 1 107 ? 24.042 -0.925 -4.839 1.00 66.81 107 ARG A O 1
ATOM 846 N N . GLY A 1 108 ? 25.203 0.673 -3.746 1.00 68.62 108 GLY A N 1
ATOM 847 C CA . GLY A 1 108 ? 25.534 -0.131 -2.572 1.00 68.62 108 GLY A CA 1
ATOM 848 C C . GLY A 1 108 ? 24.320 -0.347 -1.667 1.00 68.62 108 GLY A C 1
ATOM 849 O O . GLY A 1 108 ? 23.205 0.069 -1.985 1.00 68.62 108 GLY A O 1
ATOM 850 N N . GLN A 1 109 ? 24.545 -0.995 -0.526 1.00 73.81 109 GLN A N 1
ATOM 851 C CA . GLN A 1 109 ? 23.520 -1.099 0.510 1.00 73.81 109 GLN A CA 1
ATOM 852 C C . GLN A 1 109 ? 23.122 0.302 0.989 1.00 73.81 109 GLN A C 1
ATOM 854 O O . GLN A 1 109 ? 23.977 1.178 1.113 1.00 73.81 109 GLN A O 1
ATOM 859 N N . ALA A 1 110 ? 21.824 0.511 1.214 1.00 75.19 110 ALA A N 1
ATOM 860 C CA . ALA A 1 110 ? 21.350 1.730 1.849 1.00 75.19 110 ALA A CA 1
ATOM 861 C C . ALA A 1 110 ? 21.913 1.805 3.275 1.00 75.19 110 ALA A C 1
ATOM 863 O O . ALA A 1 110 ? 21.935 0.798 3.986 1.00 75.19 110 ALA A O 1
ATOM 864 N N . GLU A 1 111 ? 22.370 2.989 3.674 1.00 82.00 111 GLU A N 1
ATOM 865 C CA . GLU A 1 111 ? 22.731 3.250 5.065 1.00 82.00 111 GLU A CA 1
ATOM 866 C C . GLU A 1 111 ? 21.450 3.304 5.915 1.00 82.00 111 GLU A C 1
ATOM 868 O O . GLU A 1 111 ? 20.426 3.800 5.430 1.00 82.00 111 GLU A O 1
ATOM 873 N N . PRO A 1 112 ? 21.477 2.816 7.167 1.00 78.62 112 PRO A N 1
ATOM 874 C CA . PRO A 1 112 ? 20.356 2.972 8.085 1.00 78.62 112 PRO A CA 1
ATOM 875 C C . PRO A 1 112 ? 19.992 4.448 8.261 1.00 78.62 112 PRO A C 1
ATOM 877 O O . PRO A 1 112 ? 20.872 5.308 8.348 1.00 78.62 112 PRO A O 1
ATOM 880 N N . VAL A 1 113 ? 18.696 4.739 8.355 1.00 81.19 113 VAL A N 1
ATOM 881 C CA . VAL A 1 113 ? 18.222 6.087 8.669 1.00 81.19 113 VAL A CA 1
ATOM 882 C C . VAL A 1 113 ? 18.497 6.359 10.157 1.00 81.19 113 VAL A C 1
ATOM 884 O O . VAL A 1 113 ? 18.097 5.562 11.004 1.00 81.19 113 VAL A O 1
ATOM 887 N N . PRO A 1 114 ? 19.222 7.432 10.528 1.00 84.12 114 PRO A N 1
ATOM 888 C CA . PRO A 1 114 ? 19.476 7.728 11.935 1.00 84.12 114 PRO A CA 1
ATOM 889 C C . PRO A 1 114 ? 18.174 7.978 12.705 1.00 84.12 114 PRO A C 1
ATOM 891 O O . PRO A 1 114 ? 17.323 8.727 12.236 1.00 84.12 114 PRO A O 1
ATOM 894 N N . GLY A 1 115 ? 18.060 7.411 13.909 1.00 81.88 115 GLY A N 1
ATOM 895 C CA . GLY A 1 115 ? 16.902 7.614 14.785 1.00 81.88 115 GLY A CA 1
ATOM 896 C C . GLY A 1 115 ? 15.711 6.691 14.515 1.00 81.88 115 GLY A C 1
ATOM 897 O O . GLY A 1 115 ? 14.673 6.898 15.124 1.00 81.88 115 GLY A O 1
ATOM 898 N N . THR A 1 116 ? 15.849 5.682 13.647 1.00 86.81 116 THR A N 1
ATOM 899 C CA . THR A 1 116 ? 14.813 4.662 13.412 1.00 86.81 116 THR A CA 1
ATOM 900 C C . THR A 1 116 ? 15.138 3.374 14.175 1.00 86.81 116 THR A C 1
ATOM 902 O O . THR A 1 116 ? 15.526 2.367 13.575 1.00 86.81 116 THR A O 1
ATOM 905 N N . ASP A 1 117 ? 15.075 3.429 15.508 1.00 87.88 117 ASP A N 1
ATOM 906 C CA . ASP A 1 117 ? 15.398 2.287 16.379 1.00 87.88 117 ASP A CA 1
ATOM 907 C C . ASP A 1 117 ? 14.248 1.263 16.442 1.00 87.88 117 ASP A C 1
ATOM 909 O O . ASP A 1 117 ? 14.470 0.078 16.715 1.00 87.88 117 ASP A O 1
ATOM 913 N N . THR A 1 118 ? 13.023 1.709 16.155 1.00 87.69 118 THR A N 1
ATOM 914 C CA . THR A 1 118 ? 11.809 0.894 16.055 1.00 87.69 118 THR A CA 1
ATOM 915 C C . THR A 1 118 ? 11.142 1.032 14.684 1.00 87.69 118 THR A C 1
ATOM 917 O O . THR A 1 118 ? 11.499 1.884 13.868 1.00 87.69 118 THR A O 1
ATOM 920 N N . TRP A 1 119 ? 10.162 0.167 14.408 1.00 85.25 119 TRP A N 1
ATOM 921 C CA . TRP A 1 119 ? 9.361 0.286 13.192 1.00 85.25 119 TRP A CA 1
ATOM 922 C C . TRP A 1 119 ? 8.436 1.502 13.216 1.00 85.25 119 TRP A C 1
ATOM 924 O O . TRP A 1 119 ? 8.248 2.102 12.163 1.00 85.25 119 TRP A O 1
ATOM 934 N N . ASP A 1 120 ? 7.904 1.886 14.379 1.00 85.44 120 ASP A N 1
ATOM 935 C CA . ASP A 1 120 ? 7.127 3.121 14.511 1.00 85.44 120 ASP A CA 1
ATOM 936 C C . ASP A 1 120 ? 8.010 4.342 14.206 1.00 85.44 120 ASP A C 1
ATOM 938 O O . ASP A 1 120 ? 7.619 5.170 13.393 1.00 85.44 120 ASP A O 1
ATOM 942 N N . ASP A 1 121 ? 9.256 4.384 14.702 1.00 86.94 121 ASP A N 1
ATOM 943 C CA . ASP A 1 121 ? 10.193 5.468 14.354 1.00 86.94 121 ASP A CA 1
ATOM 944 C C . ASP A 1 121 ? 10.468 5.525 12.840 1.00 86.94 121 ASP A C 1
ATOM 946 O O . ASP A 1 121 ? 10.587 6.600 12.249 1.00 86.94 121 ASP A O 1
ATOM 950 N N . LEU A 1 122 ? 10.591 4.362 12.187 1.00 87.31 122 LEU A N 1
ATOM 951 C CA . LEU A 1 122 ? 10.770 4.303 10.738 1.00 87.31 122 LEU A CA 1
ATOM 952 C C . LEU A 1 122 ? 9.523 4.798 9.999 1.00 87.31 122 LEU A C 1
ATOM 954 O O . LEU A 1 122 ? 9.663 5.518 9.011 1.00 87.31 122 LEU A O 1
ATOM 958 N N . LEU A 1 123 ? 8.325 4.419 10.448 1.00 87.94 123 LEU A N 1
ATOM 959 C CA . LEU A 1 123 ? 7.069 4.900 9.873 1.00 87.94 123 LEU A CA 1
ATOM 960 C C . LEU A 1 123 ? 6.940 6.411 10.037 1.00 87.94 123 LEU A C 1
ATOM 962 O O . LEU A 1 123 ? 6.674 7.080 9.047 1.00 87.94 123 LEU A O 1
ATOM 966 N N . A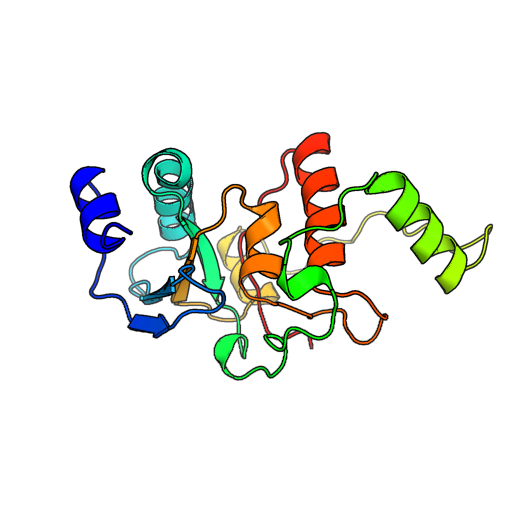SP A 1 124 ? 7.232 6.953 11.214 1.00 87.44 124 ASP A N 1
ATOM 967 C CA . ASP A 1 124 ? 7.161 8.392 11.468 1.00 87.44 124 ASP A CA 1
ATOM 968 C C . ASP A 1 124 ? 8.131 9.176 10.577 1.00 87.44 124 ASP A C 1
ATOM 970 O O . ASP A 1 124 ? 7.774 10.197 9.987 1.00 87.44 124 ASP A O 1
ATOM 974 N N . VAL A 1 125 ? 9.359 8.678 10.403 1.00 88.12 125 VAL A N 1
ATOM 975 C CA . VAL A 1 125 ? 10.348 9.325 9.527 1.00 88.12 125 VAL A CA 1
ATOM 976 C C . VAL A 1 125 ? 9.978 9.203 8.044 1.00 88.12 125 VAL A C 1
ATOM 978 O O . VAL A 1 125 ? 10.326 10.084 7.258 1.00 88.12 125 VAL A O 1
ATOM 981 N N . THR A 1 126 ? 9.301 8.127 7.635 1.00 86.12 126 THR A N 1
ATOM 982 C CA . THR A 1 126 ? 8.988 7.867 6.217 1.00 86.12 126 THR A CA 1
ATOM 983 C C . THR A 1 126 ? 7.631 8.398 5.770 1.00 86.12 126 THR A C 1
ATOM 985 O O . THR A 1 126 ? 7.483 8.757 4.605 1.00 86.12 126 THR A O 1
ATOM 988 N N . LEU A 1 127 ? 6.651 8.451 6.669 1.00 88.62 127 LEU A N 1
ATOM 989 C CA . LEU A 1 127 ? 5.255 8.782 6.383 1.00 88.62 127 LEU A CA 1
ATOM 990 C C . LEU A 1 127 ? 4.767 10.022 7.150 1.00 88.62 127 LEU A C 1
ATOM 992 O O . LEU A 1 127 ? 3.660 10.486 6.875 1.00 88.62 127 LEU A O 1
ATOM 996 N N . GLY A 1 128 ? 5.562 10.575 8.071 1.00 85.12 128 GLY A N 1
ATOM 997 C CA . GLY A 1 128 ? 5.115 11.592 9.029 1.00 85.12 128 GLY A CA 1
ATOM 998 C C . GLY A 1 128 ? 4.338 10.972 10.195 1.00 85.12 128 GLY A C 1
ATOM 999 O O . GLY A 1 128 ? 4.272 9.753 10.307 1.00 85.12 128 GLY A O 1
ATOM 1000 N N . GLU A 1 129 ? 3.714 11.801 11.044 1.00 80.19 129 GLU A N 1
ATOM 1001 C CA . GLU A 1 129 ? 2.874 11.365 12.183 1.00 80.19 129 GLU A CA 1
ATOM 1002 C C . GLU A 1 129 ? 1.553 10.721 11.694 1.00 80.19 129 GLU A C 1
ATOM 1004 O O . GLU A 1 129 ? 0.450 11.258 11.848 1.00 80.19 129 GLU A O 1
ATOM 1009 N N . ALA A 1 130 ? 1.671 9.575 11.023 1.00 79.38 130 ALA A N 1
ATOM 1010 C CA . ALA A 1 130 ? 0.594 8.895 10.330 1.00 79.38 130 ALA A CA 1
ATOM 1011 C C . ALA A 1 130 ? -0.351 8.215 11.329 1.00 79.38 130 ALA A C 1
ATOM 1013 O O . ALA A 1 130 ? -0.063 7.170 11.914 1.00 79.38 130 ALA A O 1
ATOM 1014 N N . THR A 1 131 ? -1.531 8.807 11.488 1.00 86.69 131 THR A N 1
ATOM 1015 C CA . THR A 1 131 ? -2.583 8.347 12.410 1.00 86.69 131 THR A CA 1
ATOM 1016 C C . THR A 1 131 ? -3.790 7.772 11.677 1.00 86.69 131 THR A C 1
ATOM 1018 O O . THR A 1 131 ? -4.858 7.598 12.258 1.00 86.69 131 THR A O 1
ATOM 1021 N N . GLU A 1 132 ? -3.661 7.469 10.388 1.00 94.44 132 GLU A N 1
ATOM 1022 C CA . GLU A 1 132 ? -4.757 6.957 9.575 1.00 94.44 132 GLU A CA 1
ATOM 1023 C C . GLU A 1 132 ? -4.338 5.716 8.783 1.00 94.44 132 GLU A C 1
ATOM 1025 O O . GLU A 1 132 ? -3.229 5.630 8.260 1.00 94.44 132 GLU A O 1
ATOM 1030 N N . ILE A 1 133 ? -5.247 4.744 8.683 1.00 96.12 133 ILE A N 1
ATOM 1031 C CA . ILE A 1 133 ? -5.077 3.542 7.864 1.00 96.12 133 ILE A CA 1
ATOM 1032 C C . ILE A 1 133 ? -6.212 3.464 6.847 1.00 96.12 133 ILE A C 1
ATOM 1034 O O . ILE A 1 133 ? -7.392 3.467 7.204 1.00 96.12 133 ILE A O 1
ATOM 1038 N N . ALA A 1 134 ? -5.858 3.366 5.570 1.00 96.19 134 ALA A N 1
ATOM 1039 C CA . ALA A 1 134 ? -6.771 3.065 4.481 1.00 96.19 134 ALA A CA 1
ATOM 1040 C C . ALA A 1 134 ? -6.997 1.554 4.363 1.00 96.19 134 ALA A C 1
ATOM 1042 O O . ALA A 1 134 ? -6.070 0.761 4.490 1.00 96.19 134 ALA A O 1
ATOM 1043 N N . LEU A 1 135 ? -8.228 1.163 4.060 1.00 96.31 135 LEU A N 1
ATOM 1044 C CA . LEU A 1 135 ? -8.636 -0.194 3.729 1.00 96.31 135 LEU A CA 1
ATOM 1045 C C . LEU A 1 135 ? -8.880 -0.248 2.222 1.00 96.31 135 LEU A C 1
ATOM 1047 O O . LEU A 1 135 ? -9.891 0.262 1.728 1.00 96.31 135 LEU A O 1
ATOM 1051 N N . VAL A 1 136 ? -7.949 -0.864 1.494 1.00 95.19 136 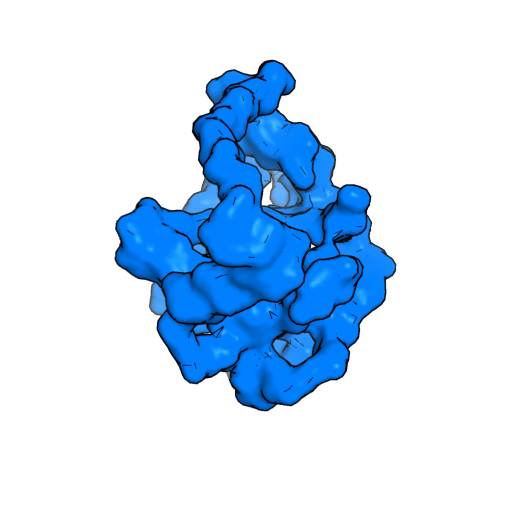VAL A N 1
ATOM 1052 C CA . VAL A 1 136 ? -7.943 -0.899 0.027 1.00 95.19 136 VAL A CA 1
ATOM 1053 C C . VAL A 1 136 ? -8.416 -2.269 -0.470 1.00 95.19 136 VAL A C 1
ATOM 1055 O O . VAL A 1 136 ? -7.820 -3.271 -0.081 1.00 95.19 136 VAL A O 1
ATOM 1058 N N . PRO A 1 137 ? -9.443 -2.361 -1.335 1.00 93.56 137 PRO A N 1
ATOM 1059 C CA . PRO A 1 137 ? -9.950 -3.638 -1.846 1.00 93.56 137 PRO A CA 1
ATOM 1060 C C . PRO A 1 137 ? -8.985 -4.232 -2.887 1.00 93.56 137 PRO A C 1
ATOM 1062 O O . PRO A 1 137 ? -9.170 -4.077 -4.095 1.00 93.56 137 PRO A O 1
ATOM 1065 N N . ALA A 1 138 ? -7.934 -4.891 -2.408 1.00 93.00 138 ALA A N 1
ATOM 1066 C CA . ALA A 1 138 ? -6.838 -5.431 -3.204 1.00 93.00 138 ALA A CA 1
ATOM 1067 C C . ALA A 1 138 ? -6.698 -6.936 -2.952 1.00 93.00 138 ALA A C 1
ATOM 1069 O O . ALA A 1 138 ? -6.697 -7.377 -1.802 1.00 93.00 138 ALA A O 1
ATOM 1070 N N . ALA A 1 139 ? -6.543 -7.742 -4.009 1.00 92.06 139 ALA A N 1
ATOM 1071 C CA . ALA A 1 139 ? -6.383 -9.189 -3.846 1.00 92.06 139 ALA A CA 1
ATOM 1072 C C . ALA A 1 139 ? -5.034 -9.533 -3.200 1.00 92.06 139 ALA A C 1
ATOM 1074 O O . ALA A 1 139 ? -4.908 -10.551 -2.518 1.00 92.06 139 ALA A O 1
ATOM 1075 N N . TYR A 1 140 ? -4.045 -8.656 -3.378 1.00 93.62 140 TYR A N 1
ATOM 1076 C CA . TYR A 1 140 ? -2.724 -8.756 -2.780 1.00 93.62 140 TYR A CA 1
ATOM 1077 C C . TYR A 1 140 ? -2.215 -7.380 -2.350 1.00 93.62 140 TYR A C 1
ATOM 1079 O O . TYR A 1 140 ? -2.491 -6.383 -3.012 1.00 93.62 140 TYR A O 1
ATOM 1087 N N . GLY A 1 141 ? -1.394 -7.322 -1.298 1.00 94.81 141 GLY A N 1
ATOM 1088 C CA . GLY A 1 141 ? -0.856 -6.047 -0.809 1.00 94.81 141 GLY A CA 1
ATOM 1089 C C . GLY A 1 141 ? -0.042 -5.260 -1.835 1.00 94.81 141 GLY A C 1
ATOM 1090 O O . GLY A 1 141 ? -0.106 -4.036 -1.875 1.00 94.81 141 GLY A O 1
ATOM 1091 N N . TRP A 1 142 ? 0.654 -5.952 -2.739 1.00 94.12 142 TRP A N 1
ATOM 1092 C CA . TRP A 1 142 ? 1.407 -5.314 -3.821 1.00 94.12 142 TRP A CA 1
ATOM 1093 C C . TRP A 1 142 ? 0.523 -4.653 -4.896 1.00 94.12 142 TRP A C 1
ATOM 1095 O O . TRP A 1 142 ? 1.034 -3.847 -5.668 1.00 94.12 142 TRP A O 1
ATOM 1105 N N . GLU A 1 143 ? -0.781 -4.954 -4.955 1.00 92.62 143 GLU A N 1
ATOM 1106 C CA . GLU A 1 143 ? -1.733 -4.288 -5.860 1.00 92.62 143 GLU A CA 1
ATOM 1107 C C . GLU A 1 143 ? -2.269 -2.975 -5.284 1.00 92.62 143 GLU A C 1
ATOM 1109 O O . GLU A 1 143 ? -2.731 -2.126 -6.044 1.00 92.62 143 GLU A O 1
ATOM 1114 N N . ALA A 1 144 ? -2.229 -2.798 -3.957 1.00 93.19 144 ALA A N 1
ATOM 1115 C CA . ALA A 1 144 ? -2.926 -1.709 -3.276 1.00 93.19 144 ALA A CA 1
ATOM 1116 C C . ALA A 1 144 ? -2.561 -0.305 -3.807 1.00 93.19 144 ALA A C 1
ATOM 1118 O O . ALA A 1 144 ? -3.492 0.459 -4.076 1.00 93.19 144 ALA A O 1
ATOM 1119 N N . PRO A 1 145 ? -1.280 0.036 -4.069 1.00 90.69 145 PRO A N 1
ATOM 1120 C CA . PRO A 1 145 ? -0.939 1.327 -4.669 1.00 90.69 145 PRO A CA 1
ATOM 1121 C C . PRO A 1 145 ? -1.594 1.533 -6.041 1.00 90.69 145 PRO A C 1
ATOM 1123 O O . PRO A 1 145 ? -2.152 2.592 -6.310 1.00 90.69 145 PRO A O 1
ATOM 1126 N N . SER A 1 146 ? -1.623 0.499 -6.886 1.00 89.38 146 SER A N 1
ATOM 1127 C CA . SER A 1 146 ? -2.254 0.587 -8.206 1.00 89.38 146 SER A CA 1
ATOM 1128 C C . SER A 1 146 ? -3.776 0.663 -8.140 1.00 89.38 146 SER A C 1
ATOM 1130 O O . SER A 1 146 ? -4.402 1.381 -8.922 1.00 89.38 146 SER A O 1
ATOM 1132 N N . VAL A 1 147 ? -4.400 -0.050 -7.195 1.00 90.00 147 VAL A N 1
ATOM 1133 C CA . VAL A 1 147 ? -5.848 0.040 -6.952 1.00 90.00 147 VAL A CA 1
ATOM 1134 C C . VAL A 1 147 ? -6.234 1.471 -6.600 1.00 90.00 147 VAL A C 1
ATOM 1136 O O . VAL A 1 147 ? -7.185 1.987 -7.186 1.00 90.00 147 VAL A O 1
ATOM 1139 N N . LEU A 1 148 ? -5.461 2.114 -5.719 1.00 89.50 148 LEU A N 1
ATOM 1140 C CA . LEU A 1 148 ? -5.628 3.524 -5.371 1.00 89.50 148 LEU A CA 1
ATOM 1141 C C . LEU A 1 148 ? -5.361 4.472 -6.548 1.00 89.50 148 LEU A C 1
ATOM 1143 O O . LEU A 1 148 ? -5.814 5.608 -6.514 1.00 89.50 148 LEU A O 1
ATOM 1147 N N . GLY A 1 149 ? -4.660 4.010 -7.584 1.00 86.12 149 GLY A N 1
ATOM 1148 C CA . GLY A 1 149 ? -4.209 4.845 -8.692 1.00 86.12 149 GLY A CA 1
ATOM 1149 C C . GLY A 1 149 ? -2.954 5.640 -8.354 1.00 86.12 149 GLY A C 1
ATOM 1150 O O . GLY A 1 149 ? -2.678 6.602 -9.047 1.00 86.12 149 GLY A O 1
ATOM 1151 N N . TRP A 1 150 ? -2.210 5.258 -7.309 1.00 87.31 150 TRP A N 1
ATOM 1152 C CA . TRP A 1 150 ? -1.022 5.969 -6.848 1.00 87.31 150 TRP A CA 1
ATOM 1153 C C . TRP A 1 150 ? 0.077 5.983 -7.923 1.00 87.31 150 TRP A C 1
ATOM 1155 O O . TRP A 1 150 ? 0.610 4.944 -8.312 1.00 87.31 150 TRP A O 1
ATOM 1165 N N . SER A 1 151 ? 0.421 7.185 -8.370 1.00 78.25 151 SER A N 1
ATOM 1166 C CA . SER A 1 151 ? 1.447 7.523 -9.363 1.00 78.25 151 SER A CA 1
ATOM 1167 C C . SER A 1 151 ? 2.664 8.244 -8.751 1.00 78.25 151 SER A C 1
ATOM 1169 O O . SER A 1 151 ? 3.190 9.191 -9.328 1.00 78.25 151 SER A O 1
ATOM 1171 N N . GLY A 1 152 ? 3.115 7.823 -7.560 1.00 77.81 152 GLY A N 1
ATOM 1172 C CA . GLY A 1 152 ? 4.190 8.499 -6.813 1.00 77.81 152 GLY A CA 1
ATOM 1173 C C . GLY A 1 152 ? 5.447 8.775 -7.645 1.00 77.81 152 GLY A C 1
ATOM 1174 O O . GLY A 1 152 ? 5.955 9.883 -7.627 1.00 77.81 152 GLY A O 1
ATOM 1175 N N . ALA A 1 153 ? 5.875 7.823 -8.479 1.00 78.06 153 ALA A N 1
ATOM 1176 C CA .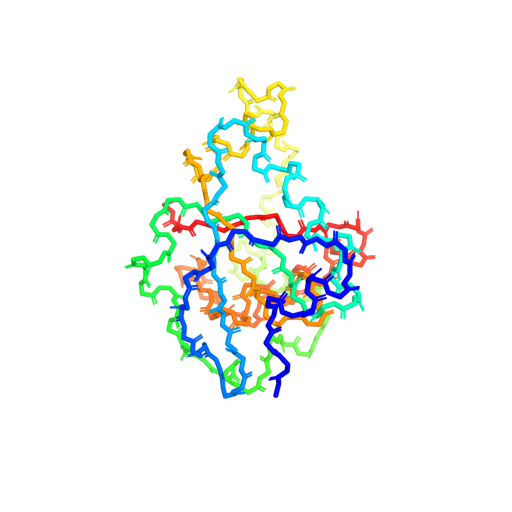 ALA A 1 153 ? 7.043 7.977 -9.350 1.00 78.06 153 ALA A CA 1
ATOM 1177 C C . ALA A 1 153 ? 6.730 8.507 -10.771 1.00 78.06 153 ALA A C 1
ATOM 1179 O O . ALA A 1 153 ? 7.430 8.171 -11.733 1.00 78.06 153 ALA A O 1
ATOM 1180 N N . VAL A 1 154 ? 5.692 9.336 -10.938 1.00 78.62 154 VAL A N 1
ATOM 1181 C CA . VAL A 1 154 ? 5.289 9.886 -12.251 1.00 78.62 154 VAL A CA 1
ATOM 1182 C C . VAL A 1 154 ? 6.390 10.717 -12.925 1.00 78.62 154 VAL A C 1
ATOM 1184 O O . VAL A 1 154 ? 6.519 10.713 -14.145 1.00 78.62 154 VAL A O 1
ATOM 1187 N N . ASN A 1 155 ? 7.250 11.376 -12.146 1.00 80.56 155 ASN A N 1
ATOM 1188 C CA . ASN A 1 155 ? 8.443 12.092 -12.620 1.00 80.56 155 ASN A CA 1
ATOM 1189 C C . ASN A 1 155 ? 9.508 11.182 -13.268 1.00 80.56 155 ASN A C 1
ATOM 1191 O O . ASN A 1 155 ? 10.446 11.692 -13.885 1.00 80.56 155 ASN A O 1
ATOM 1195 N N . TYR A 1 156 ? 9.372 9.861 -13.138 1.00 80.94 156 TYR A N 1
ATOM 1196 C CA . TYR A 1 156 ? 10.213 8.850 -13.782 1.00 80.94 156 TYR A CA 1
ATOM 1197 C C . TYR A 1 156 ? 9.471 8.061 -14.873 1.00 80.94 156 TYR A C 1
ATOM 1199 O O . TYR A 1 156 ? 9.943 6.995 -15.278 1.00 80.94 156 TYR A O 1
ATOM 1207 N N . ASP A 1 157 ? 8.321 8.564 -15.338 1.00 83.81 157 ASP A N 1
ATOM 1208 C CA . ASP A 1 157 ? 7.448 7.881 -16.298 1.00 83.81 157 ASP A CA 1
ATOM 1209 C C . ASP A 1 157 ? 7.097 6.456 -15.828 1.00 83.81 157 ASP A C 1
ATOM 1211 O O . ASP A 1 157 ? 7.185 5.496 -16.599 1.00 83.81 157 ASP A O 1
ATOM 1215 N N . ILE A 1 158 ? 6.792 6.314 -14.531 1.00 84.44 158 ILE A N 1
ATOM 1216 C CA . ILE A 1 158 ? 6.323 5.068 -13.917 1.00 84.44 158 ILE A CA 1
ATOM 1217 C C . ILE A 1 158 ? 4.844 5.232 -13.575 1.00 84.44 158 ILE A C 1
ATOM 1219 O O . ILE A 1 158 ? 4.483 6.059 -12.733 1.00 84.44 158 ILE A O 1
ATOM 1223 N N . ASP A 1 159 ? 3.994 4.432 -14.213 1.00 83.38 159 ASP A N 1
ATOM 1224 C CA . ASP A 1 159 ? 2.547 4.457 -13.988 1.00 83.38 159 ASP A CA 1
ATOM 1225 C C . ASP A 1 159 ? 2.097 3.585 -12.800 1.00 83.38 159 ASP A C 1
ATOM 1227 O O . ASP A 1 159 ? 2.869 2.826 -12.202 1.00 83.38 159 ASP A O 1
ATOM 1231 N N . GLU A 1 160 ? 0.822 3.684 -12.423 1.00 84.56 160 GLU A N 1
ATOM 1232 C CA . GLU A 1 160 ? 0.255 2.969 -11.279 1.00 84.56 160 GLU A CA 1
ATOM 1233 C C . GLU A 1 160 ? 0.374 1.436 -11.405 1.00 84.56 160 GLU A C 1
ATOM 1235 O O . GLU A 1 160 ? 0.497 0.726 -10.406 1.00 84.56 160 GLU A O 1
ATOM 1240 N N . SER A 1 161 ? 0.337 0.893 -12.623 1.00 85.94 161 SER A N 1
ATOM 1241 C CA . SER A 1 161 ? 0.403 -0.549 -12.895 1.00 85.94 161 SER A CA 1
ATOM 1242 C C . SER A 1 161 ? 1.842 -1.080 -12.883 1.00 85.94 161 SER A C 1
ATOM 1244 O O . SER A 1 161 ? 2.101 -2.244 -12.542 1.00 85.94 161 SER A O 1
ATOM 1246 N N . GLU A 1 162 ? 2.800 -0.218 -13.210 1.00 86.69 162 GLU A N 1
ATOM 1247 C CA . GLU A 1 162 ? 4.228 -0.501 -13.161 1.00 86.69 162 GLU A CA 1
ATOM 1248 C C . GLU A 1 162 ? 4.740 -0.575 -11.715 1.00 86.69 162 GLU A C 1
ATOM 1250 O O . GLU A 1 162 ? 5.498 -1.495 -11.389 1.00 86.69 162 GLU A O 1
ATOM 1255 N N . HIS A 1 163 ? 4.236 0.278 -10.812 1.00 86.81 163 HIS A N 1
ATOM 1256 C CA . HIS A 1 163 ? 4.499 0.158 -9.370 1.00 86.81 163 HIS A CA 1
ATOM 1257 C C . HIS A 1 163 ? 4.131 -1.241 -8.847 1.00 86.81 163 HIS A C 1
ATOM 1259 O O . HIS A 1 163 ? 4.961 -1.931 -8.247 1.00 86.81 163 HIS A O 1
ATOM 1265 N N . ALA A 1 164 ? 2.913 -1.710 -9.138 1.00 90.00 164 ALA A N 1
ATOM 1266 C CA . ALA A 1 164 ? 2.458 -3.037 -8.720 1.00 90.00 164 ALA A CA 1
ATOM 1267 C C . ALA A 1 164 ? 3.291 -4.175 -9.336 1.00 90.00 164 ALA A C 1
ATOM 1269 O O . ALA A 1 164 ? 3.510 -5.203 -8.695 1.00 90.00 164 ALA A O 1
ATOM 1270 N N . THR A 1 165 ? 3.818 -3.995 -10.549 1.00 89.94 165 THR A N 1
ATOM 1271 C CA . THR A 1 165 ? 4.673 -4.990 -11.218 1.00 89.94 165 THR A CA 1
ATOM 1272 C C . THR A 1 165 ? 5.980 -5.224 -10.455 1.00 89.94 165 THR A C 1
ATOM 1274 O O . THR A 1 165 ? 6.391 -6.374 -10.248 1.00 89.94 165 THR A O 1
ATOM 1277 N N . VAL A 1 166 ? 6.619 -4.148 -9.990 1.00 88.56 166 VAL A N 1
ATOM 1278 C CA . VAL A 1 166 ? 7.843 -4.221 -9.177 1.00 88.56 166 VAL A CA 1
ATOM 1279 C C . VAL A 1 166 ? 7.541 -4.790 -7.793 1.00 88.56 166 VAL A C 1
ATOM 1281 O O . VAL A 1 166 ? 8.216 -5.722 -7.349 1.00 88.56 166 VAL A O 1
ATOM 1284 N N . LEU A 1 167 ? 6.489 -4.295 -7.138 1.00 91.88 167 LEU A N 1
ATOM 1285 C CA . LEU A 1 167 ? 6.092 -4.750 -5.805 1.00 91.88 167 LEU A CA 1
ATOM 1286 C C . LEU A 1 167 ? 5.707 -6.233 -5.800 1.00 91.88 167 LEU A C 1
ATOM 1288 O O . LEU A 1 167 ? 6.104 -6.962 -4.894 1.00 91.88 167 LEU A O 1
ATOM 1292 N N . ARG A 1 168 ? 5.032 -6.726 -6.846 1.00 92.75 168 ARG A N 1
ATOM 1293 C CA . ARG A 1 168 ? 4.724 -8.153 -7.015 1.00 92.75 168 ARG A CA 1
ATOM 1294 C C . ARG A 1 168 ? 5.985 -9.003 -7.053 1.00 92.75 168 ARG A C 1
ATOM 1296 O O . ARG A 1 168 ? 6.036 -10.069 -6.437 1.00 92.75 168 ARG A O 1
ATOM 1303 N N . ARG A 1 169 ? 7.014 -8.546 -7.773 1.00 91.88 169 ARG A N 1
ATOM 1304 C CA . ARG A 1 169 ? 8.312 -9.229 -7.811 1.00 91.88 169 ARG A CA 1
ATOM 1305 C C . ARG A 1 169 ? 8.944 -9.258 -6.426 1.00 91.88 169 ARG A C 1
ATOM 1307 O O . ARG A 1 169 ? 9.411 -10.314 -6.008 1.00 91.88 169 ARG A O 1
ATOM 1314 N N . TRP A 1 170 ? 8.982 -8.123 -5.737 1.00 92.69 170 TRP A N 1
ATOM 1315 C CA . TRP A 1 170 ? 9.625 -8.026 -4.429 1.00 92.69 170 TRP A CA 1
ATOM 1316 C C . TRP A 1 170 ? 8.891 -8.842 -3.367 1.00 92.69 170 TRP A C 1
ATOM 1318 O O . TRP A 1 170 ? 9.528 -9.553 -2.594 1.00 92.69 170 TRP A O 1
ATOM 1328 N N . SER A 1 171 ? 7.561 -8.833 -3.406 1.00 94.06 171 SER A N 1
ATOM 1329 C CA . SER A 1 171 ? 6.710 -9.696 -2.593 1.00 94.06 171 SER A CA 1
ATOM 1330 C C . SER A 1 171 ? 7.002 -11.178 -2.860 1.00 94.06 171 SER A C 1
ATOM 1332 O O . SER A 1 171 ? 7.288 -11.929 -1.934 1.00 94.06 171 SER A O 1
ATOM 1334 N N . GLY A 1 172 ? 7.059 -11.601 -4.128 1.00 93.00 172 GLY A N 1
ATOM 1335 C CA . GLY A 1 172 ? 7.356 -12.994 -4.479 1.00 93.00 172 GLY A CA 1
ATOM 1336 C C . GLY A 1 172 ? 8.792 -13.446 -4.179 1.00 93.00 172 GLY A C 1
ATOM 1337 O O . GLY A 1 172 ? 9.017 -14.628 -3.927 1.00 93.00 172 GLY A O 1
ATOM 1338 N N . GLN A 1 173 ? 9.769 -12.536 -4.217 1.00 93.12 173 GLN A N 1
ATOM 1339 C CA . GLN A 1 173 ? 11.182 -12.866 -4.009 1.00 93.12 173 GLN A CA 1
ATOM 1340 C C . GLN A 1 173 ? 11.615 -12.768 -2.540 1.00 93.12 173 GLN A C 1
ATOM 1342 O O . GLN A 1 173 ? 12.430 -13.577 -2.096 1.00 93.12 173 GLN A O 1
ATOM 1347 N N . TRP A 1 174 ? 11.104 -11.780 -1.806 1.00 94.38 174 TRP A N 1
ATOM 1348 C CA . TRP A 1 174 ? 11.555 -11.443 -0.452 1.00 94.38 174 TRP A CA 1
ATOM 1349 C C . TRP A 1 174 ? 10.434 -11.411 0.586 1.00 94.38 174 TRP A C 1
ATOM 1351 O O . TRP A 1 174 ? 10.719 -11.187 1.756 1.00 94.38 174 TRP A O 1
ATOM 1361 N N . GLY A 1 175 ? 9.179 -11.639 0.192 1.00 94.00 175 GLY A N 1
ATOM 1362 C CA . GLY A 1 175 ? 8.041 -11.531 1.104 1.00 94.00 175 GLY A CA 1
ATOM 1363 C C . GLY A 1 175 ? 7.733 -10.090 1.508 1.00 94.00 175 GLY A C 1
ATOM 1364 O O . GLY A 1 175 ? 7.192 -9.880 2.584 1.00 94.00 175 GLY A O 1
ATOM 1365 N N . LEU A 1 176 ? 8.105 -9.104 0.681 1.00 93.50 176 LEU A N 1
ATOM 1366 C CA . LEU A 1 176 ? 7.828 -7.695 0.960 1.00 93.50 176 LEU A CA 1
ATOM 1367 C C . LEU A 1 176 ? 6.319 -7.432 1.010 1.00 93.50 176 LEU A C 1
ATOM 1369 O O . LEU A 1 176 ? 5.562 -7.897 0.149 1.00 93.50 176 LEU A O 1
ATOM 1373 N N . GLU A 1 177 ? 5.922 -6.634 1.995 1.00 95.56 177 GLU A N 1
ATOM 1374 C CA . GLU A 1 177 ? 4.558 -6.175 2.220 1.00 95.56 177 GLU A CA 1
ATOM 1375 C C . GLU A 1 177 ? 4.508 -4.649 2.164 1.00 95.56 177 GLU A C 1
ATOM 1377 O O . GLU A 1 177 ? 5.392 -3.963 2.676 1.00 95.56 177 GLU A O 1
ATOM 1382 N N . VAL A 1 178 ? 3.485 -4.113 1.498 1.00 95.12 178 VAL A N 1
ATOM 1383 C CA . VAL A 1 178 ? 3.277 -2.665 1.421 1.00 95.12 178 VAL A CA 1
ATOM 1384 C C . VAL A 1 178 ? 2.623 -2.217 2.721 1.00 95.12 178 VAL A C 1
ATOM 1386 O O . VAL A 1 178 ? 1.489 -2.609 2.988 1.00 95.12 178 VAL A O 1
ATOM 1389 N N . VAL A 1 179 ? 3.328 -1.407 3.510 1.00 95.56 179 VAL A N 1
ATOM 1390 C CA . VAL A 1 179 ? 2.832 -0.931 4.811 1.00 95.56 179 VAL A CA 1
ATOM 1391 C C . VAL A 1 179 ? 2.123 0.411 4.686 1.00 95.56 179 VAL A C 1
ATOM 1393 O O . VAL A 1 179 ? 0.998 0.547 5.153 1.00 95.56 179 VAL A O 1
ATOM 1396 N N . GLY A 1 180 ? 2.737 1.388 4.019 1.00 93.81 180 GLY A N 1
ATOM 1397 C CA . GLY A 1 180 ? 2.191 2.737 3.912 1.00 93.81 180 GLY A CA 1
ATOM 1398 C C . GLY A 1 180 ? 2.555 3.440 2.614 1.00 93.81 180 GLY A C 1
ATOM 1399 O O . GLY A 1 180 ? 3.434 2.991 1.877 1.00 93.81 180 GLY A O 1
ATOM 1400 N N . LEU A 1 181 ? 1.836 4.526 2.339 1.00 91.81 181 LEU A N 1
ATOM 1401 C CA . LEU A 1 181 ? 2.024 5.411 1.190 1.00 91.81 181 LEU A CA 1
ATOM 1402 C C . LEU A 1 181 ? 1.871 6.861 1.651 1.00 91.81 181 LEU A C 1
ATOM 1404 O O . LEU A 1 181 ? 0.992 7.157 2.454 1.00 91.81 181 LEU A O 1
ATOM 1408 N N . SER A 1 182 ? 2.669 7.765 1.102 1.00 88.38 182 SER A N 1
ATOM 1409 C CA . SER A 1 182 ? 2.574 9.213 1.312 1.00 88.38 182 SER A CA 1
ATOM 1410 C C . SER A 1 182 ? 2.523 9.940 -0.035 1.00 88.38 182 SER A C 1
ATOM 1412 O O . SER A 1 182 ? 2.563 9.317 -1.108 1.00 88.38 182 SER A O 1
ATOM 1414 N N . LEU A 1 183 ? 2.428 11.270 0.011 1.00 81.50 183 LEU A N 1
ATOM 1415 C CA . LEU A 1 183 ? 2.849 12.100 -1.110 1.00 81.50 183 LEU A CA 1
ATOM 1416 C C . LEU A 1 183 ? 4.342 11.837 -1.393 1.00 81.50 183 LEU A C 1
ATOM 1418 O O . LEU A 1 183 ? 5.146 11.824 -0.460 1.00 81.50 183 LEU A O 1
ATOM 1422 N N . ASP A 1 184 ? 4.708 11.624 -2.660 1.00 65.69 184 ASP A N 1
ATOM 1423 C CA . ASP A 1 184 ? 6.123 11.637 -3.056 1.00 65.69 184 ASP A CA 1
ATOM 1424 C C . ASP A 1 184 ? 6.658 13.072 -2.914 1.00 65.69 184 ASP A C 1
ATOM 1426 O O . ASP A 1 184 ? 6.019 14.013 -3.397 1.00 65.69 184 ASP A O 1
ATOM 1430 N N . ILE A 1 185 ? 7.782 13.242 -2.211 1.00 48.56 185 ILE A N 1
ATOM 1431 C CA . ILE A 1 185 ? 8.385 14.552 -1.894 1.00 48.56 185 ILE A CA 1
ATOM 1432 C C . ILE A 1 185 ? 9.590 14.826 -2.793 1.00 48.56 185 ILE A C 1
ATOM 1434 O O . ILE A 1 185 ? 10.486 13.953 -2.866 1.00 48.56 185 ILE A O 1
#

Foldseek 3Di:
DDDLQVQCVVVVHHADDWAWPQALAVVWTKIKGFAPPVDQPVVVQVSVCVSCVRRLWHKAQEFACNSVDPQSDQPDPLNVPLADPDQLVVVVQVLQCVVANPPRDDDDDDDDDPQPPDPSSVCCVVRNPGRMMMTTNHNAQLSRQSSSFGNQVVVSVQGSRSSSNNSVVCCVPPVDGRHYDYRND

pLDDT: mean 84.92, std 10.67, range [47.91, 97.5]

Sequence (185 aa):
MDDPRQLYADAGLALPPPTDRGEVRPGMRVLSLVVPETESTLEVWERLRDLHPHTGYWPIVVGEGLWESTIFEFAGPGSAQPYAAGDGRAWFEAKYAERFGEEGPIRGQAEPVPGTDTWDDLLDVTLGEATEIALVPAAYGWEAPSVLGWSGAVNYDIDESEHATVLRRWSGQWGLEVVGLSLDI

Radius of gyration: 17.01 Å; chains: 1; bounding box: 47×29×43 Å

=== Feature glossary ===
Each block in this record encodes a different view of the same protein. In brief:

Predicted aligned error. PAE(i, j) answers: if I align the predicted and true structures on residue i, how far off (in Å) do I expect residue j to be? A block-diagonal PAE matrix with low values on the blocks and high values off-diagonal is the signature of a multi-domain protein with confidently predicted domains but uncertain inter-domain orientation.

Contact-map, Ramachandran, and PAE plots. Plot images: a contact map (which residues are close in 3D, as an N×N binary image), a Ramachandran scatter (backbone torsion angles, revealing secondary-structure composition at a glance), and — for AlphaFold structures — a PAE heatmap (pairwise prediction confidence).

Backbone torsions (φ/ψ). φ (phi) and ψ (psi) are the two rotatable backbone dihedrals per residue: φ is the C(i-1)–N–Cα–C torsion, ψ is the N–Cα–C–N(i+1) torsion, both in degrees on (−180°, 180°]. α-helical residues cluster near (−60°, −45°); β-strand residues near (−120°, +130°). A Ramachandran plot is simply a scatter of (φ, ψ) for every residue.

Foldseek 3Di. A 3Di character summarizes, for each residue, the relative orientation of the Cα frame of its nearest spatial neighbor. Because it encodes fold topology rather than chemistry, 3Di alignments detect remote structural similarity that sequence alignment misses.

Radius of gyration, Cα contacts, bounding box. Three whole-structure scalars: the radius of gyration (RMS distance of Cα from centroid, in Å), the count of Cα–Cα contacts (pairs closer than 8 Å and separated by more than four residues in sequence — i.e. tertiary, not local, contacts), and the bounding-box dimensions. Together they distinguish compact globular folds from extended fibres or disordered chains.

Sequence. Sequence gives the chain of amino acids in standard one-letter code (A=alanine, C=cysteine, …, Y=tyrosine), read N→C. It is the only feature that is directly encoded by the gene; all structural features are derived from the folded form of this sequence.

mmCIF coordinates. Atomic coordinates in PDBx/mmCIF format — the same representation the Protein Data Bank distributes. Each line of the _atom_site loop places one backbone atom in Cartesian space (units: ångströms, origin: arbitrary).

Secondary structure (3-state, P-SEA). Three-state secondary structure (P-SEA) collapses the eight DSSP classes into helix (a), strand (b), and coil (c). P-SEA assigns these from Cα geometry alone — distances and angles — without requiring backbone oxygens, so it works on any Cα trace.

InterPro / GO / CATH / organism. Functional annotations link the protein to curated databases. InterPro entries identify conserved domains and families by matching the sequence against member-database signatures (Pfam, PROSITE, CDD, …). Gene Ontology (GO) terms describe molecular function, biological process, and cellular component in a controlled vocabulary. CATH places the structure in a hierarchical fold classification (Class/Architecture/Topology/Homologous-superfamily). The organism is the source species.

B-factor. B-factor (Debye–Waller factor) reflects atomic displacement in the crystal lattice. It is an experimental observable (units Å²), not a prediction; low values mean the atom is pinned down, high values mean it moves or is heterogeneous across the crystal.

Rendered structure images. Structure images are PyMOL renders from six orthogonal camera directions. Cartoon representation draws helices as coils and strands as arrows; sticks shows the backbone as bonds; surface shows the solvent-excluded envelope. Rainbow coloring maps sequence position to hue (blue→red, N→C); chain coloring assigns a distinct color per polypeptide.

Solvent-accessible surface area. Solvent-accessible surface area (SASA) is the area in Å² traced out by the centre of a 1.4 Å probe sphere (a water molecule) rolled over the protein's van der Waals surface (Shrake–Rupley / Lee–Richards construction). Buried residues have near-zero SASA; fully exposed residues can exceed 200 Å². The total SASA scales roughly with the number of surface residues.

Secondary structure (8-state, DSSP). The SS8 string is DSSP's per-residue seco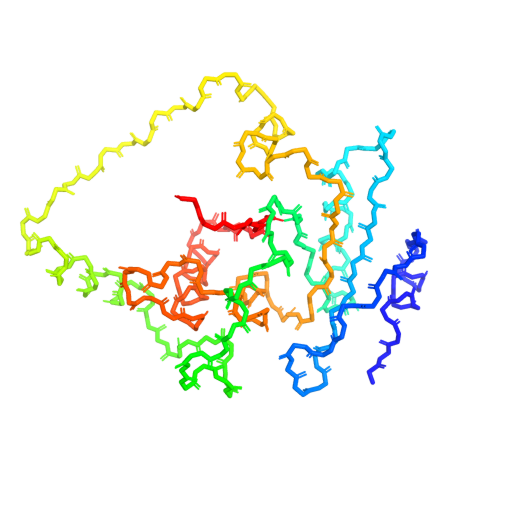ndary-structure call. α-helix (H) means an i→i+4 H-bond ladder; β-strand (E) means the residue participates in a β-sheet; 3₁₀ (G) and π (I) are tighter and wider helices; T/S are turns/bends; '-' is loop.

pLDDT. For AlphaFold models, the B-factor field carries pLDDT — the model's own estimate of local accuracy on a 0–100 scale. Regions with pLDDT<50 should be treated as essentially unmodeled; they often correspond to intrinsically disordered segments.

Nearest PDB structures. Nearest PDB neighbors are the top structural matches found by Foldseek when searching this structure against the entire Protein Data Bank. Each hit reports a TM-score (0 to 1; >0.5 almost always implies the same fold) and an E-value. These are *structural* homologs — they may share no detectable sequence similarity.